Protein AF-A0A1G2ICZ3-F1 (afdb_monomer)

Solvent-accessible surface area (backbone atoms only — not comparable to full-atom values): 12295 Å² total; per-residue (Å²): 132,80,51,72,53,35,55,44,35,46,49,28,32,49,49,22,44,51,46,10,50,51,28,39,53,48,18,56,75,50,76,56,72,51,58,42,32,44,23,40,11,50,12,33,48,20,60,33,49,67,36,52,64,32,39,41,50,55,66,72,48,87,76,54,72,68,60,48,34,53,51,48,48,51,22,53,53,32,35,55,53,8,53,49,24,38,44,60,23,54,34,76,50,30,85,63,74,80,54,71,64,56,57,50,54,48,52,51,52,52,51,49,50,53,52,51,47,44,46,66,57,70,44,87,88,58,63,52,88,82,56,40,78,54,51,51,42,65,73,51,51,45,57,51,51,50,48,42,49,50,50,49,52,44,34,72,74,48,50,40,92,54,58,84,65,94,68,51,68,65,29,48,47,26,29,44,51,11,50,50,30,48,48,51,33,52,50,47,41,29,66,70,30,35,70,79,41,62,88,84,52,29,62,62,40,60,55,66,41,48,65,49,31,49,37,47,32,55,15,40,52,25,32,45,54,12,49,49,52,50,51,52,50,49,56,53,31,74,74,109

Organism: NCBI:txid1802214

pLDDT: mean 81.47, std 10.06, range [49.78, 97.5]

Mean predicted aligned error: 6.45 Å

Structure (mmCIF, N/CA/C/O backbone):
data_AF-A0A1G2ICZ3-F1
#
_entry.id   AF-A0A1G2ICZ3-F1
#
loop_
_atom_site.group_PDB
_atom_site.id
_atom_site.type_symbol
_atom_site.label_atom_id
_atom_site.label_alt_id
_atom_site.label_comp_id
_atom_site.label_asym_id
_atom_site.label_entity_id
_atom_site.label_seq_id
_atom_site.pdbx_PDB_ins_code
_atom_site.Cartn_x
_atom_site.Cartn_y
_atom_site.Cartn_z
_atom_site.occupancy
_atom_site.B_iso_or_equiv
_atom_site.auth_seq_id
_atom_site.auth_comp_id
_atom_site.auth_asym_id
_atom_site.auth_atom_id
_atom_site.pdbx_PDB_model_num
ATOM 1 N N . MET A 1 1 ? 28.568 -8.904 -4.133 1.00 65.88 1 MET A N 1
ATOM 2 C CA . MET A 1 1 ? 28.386 -8.174 -2.856 1.00 65.88 1 MET A CA 1
ATOM 3 C C . MET A 1 1 ? 27.137 -7.325 -3.009 1.00 65.88 1 MET A C 1
ATOM 5 O O . MET A 1 1 ? 27.038 -6.646 -4.021 1.00 65.88 1 MET A O 1
ATOM 9 N N . PHE A 1 2 ? 26.168 -7.418 -2.095 1.00 80.38 2 PHE A N 1
ATOM 10 C CA . PHE A 1 2 ? 24.916 -6.662 -2.223 1.00 80.38 2 PHE A CA 1
ATOM 11 C C . PHE A 1 2 ? 25.149 -5.164 -1.988 1.00 80.38 2 PHE A C 1
ATOM 13 O O . PHE A 1 2 ? 25.941 -4.782 -1.126 1.00 80.38 2 PHE A O 1
ATOM 20 N N . ASN A 1 3 ? 24.475 -4.322 -2.772 1.00 81.38 3 ASN A N 1
ATOM 21 C CA . ASN A 1 3 ? 24.583 -2.866 -2.684 1.00 81.38 3 ASN A CA 1
ATOM 22 C C . ASN A 1 3 ? 23.618 -2.288 -1.626 1.00 81.38 3 ASN A C 1
ATOM 24 O O . ASN A 1 3 ? 22.737 -2.972 -1.108 1.00 81.38 3 ASN A O 1
ATOM 28 N N . PHE A 1 4 ? 23.761 -1.003 -1.295 1.00 84.12 4 PHE A N 1
ATOM 29 C CA . PHE A 1 4 ? 22.882 -0.327 -0.329 1.00 84.12 4 PHE A CA 1
ATOM 30 C C . PHE A 1 4 ? 21.392 -0.390 -0.726 1.00 84.12 4 PHE A C 1
ATOM 32 O O . PHE A 1 4 ? 20.525 -0.605 0.122 1.00 84.12 4 PHE A O 1
ATOM 39 N N . THR A 1 5 ? 21.089 -0.274 -2.021 1.00 80.50 5 THR A N 1
ATOM 40 C CA . THR A 1 5 ? 19.726 -0.330 -2.574 1.00 80.50 5 THR A CA 1
ATOM 41 C C . THR A 1 5 ? 19.044 -1.678 -2.326 1.00 80.50 5 THR A C 1
ATOM 43 O O . THR A 1 5 ? 17.849 -1.705 -2.016 1.00 80.50 5 THR A O 1
ATOM 46 N N . PHE A 1 6 ? 19.798 -2.781 -2.376 1.00 84.88 6 PHE A N 1
ATOM 47 C CA . PHE A 1 6 ? 19.328 -4.115 -2.010 1.00 84.88 6 PHE A CA 1
ATOM 48 C C . PHE A 1 6 ? 18.836 -4.140 -0.562 1.00 84.88 6 PHE A C 1
ATOM 50 O O . PHE A 1 6 ? 17.702 -4.539 -0.309 1.00 84.88 6 PHE A O 1
ATOM 57 N N . TYR A 1 7 ? 19.649 -3.663 0.385 1.00 87.69 7 TYR A N 1
ATOM 58 C CA . TYR A 1 7 ? 19.307 -3.701 1.809 1.00 87.69 7 TYR A CA 1
ATOM 59 C C . TYR A 1 7 ? 18.104 -2.822 2.153 1.00 87.69 7 TYR A C 1
ATOM 61 O O . TYR A 1 7 ? 17.260 -3.231 2.946 1.00 87.69 7 TYR A O 1
ATOM 69 N N . ILE A 1 8 ? 17.975 -1.647 1.532 1.00 86.06 8 ILE A N 1
ATOM 70 C CA . ILE A 1 8 ? 16.803 -0.779 1.722 1.00 86.06 8 ILE A CA 1
ATOM 71 C C . ILE A 1 8 ? 15.546 -1.427 1.117 1.00 86.06 8 ILE A C 1
ATOM 73 O O . ILE A 1 8 ? 14.493 -1.466 1.755 1.00 86.06 8 ILE A O 1
ATOM 77 N N . SER A 1 9 ? 15.639 -2.005 -0.082 1.00 83.50 9 SER A N 1
ATOM 78 C CA . SER A 1 9 ? 14.507 -2.710 -0.700 1.00 83.50 9 SER A CA 1
ATOM 79 C C . SER A 1 9 ? 14.080 -3.926 0.125 1.00 83.50 9 SER A C 1
ATOM 81 O O . SER A 1 9 ? 12.893 -4.089 0.412 1.00 83.50 9 SER A O 1
ATOM 83 N N . LEU A 1 10 ? 15.039 -4.722 0.600 1.00 88.19 10 LEU A N 1
ATOM 84 C CA . LEU A 1 10 ? 14.795 -5.845 1.500 1.00 88.19 10 LEU A CA 1
ATOM 85 C C . LEU A 1 10 ? 14.199 -5.386 2.837 1.00 88.19 10 LEU A C 1
ATOM 87 O O . LEU A 1 10 ? 13.247 -5.990 3.323 1.00 88.19 10 LEU A O 1
ATOM 91 N N . GLY A 1 11 ? 14.697 -4.290 3.408 1.00 87.31 11 GLY A N 1
ATOM 92 C CA . GLY A 1 11 ? 14.161 -3.706 4.637 1.00 87.31 11 GLY A CA 1
ATOM 93 C C . GLY A 1 11 ? 12.687 -3.332 4.499 1.00 87.31 11 GLY A C 1
ATOM 94 O O . GLY A 1 11 ? 11.877 -3.691 5.350 1.00 87.31 11 GLY A O 1
ATOM 95 N N . SER A 1 12 ? 12.307 -2.693 3.390 1.00 85.12 12 SER A N 1
ATOM 96 C CA . SER A 1 12 ? 10.896 -2.379 3.125 1.00 85.12 12 SER A CA 1
ATOM 97 C C . SER A 1 12 ? 10.033 -3.635 2.995 1.00 85.12 12 SER A C 1
ATOM 99 O O . SER A 1 12 ? 8.947 -3.689 3.569 1.00 85.12 12 SER A O 1
ATOM 101 N N . PHE A 1 13 ? 10.541 -4.672 2.321 1.00 88.75 13 PHE A N 1
ATOM 102 C CA . PHE A 1 13 ? 9.860 -5.955 2.205 1.00 88.75 13 PHE A CA 1
ATOM 103 C C . PHE A 1 13 ? 9.626 -6.571 3.588 1.00 88.75 13 PHE A C 1
ATOM 105 O O . PHE A 1 13 ? 8.501 -6.948 3.905 1.00 88.75 13 PHE A O 1
ATOM 112 N N . ILE A 1 14 ? 10.656 -6.601 4.439 1.00 90.88 14 ILE A N 1
ATOM 113 C CA . ILE A 1 14 ? 10.573 -7.130 5.806 1.00 90.88 14 ILE A CA 1
ATOM 114 C C . ILE A 1 14 ? 9.557 -6.347 6.643 1.00 90.88 14 ILE A C 1
ATOM 116 O O . ILE A 1 14 ? 8.782 -6.965 7.369 1.00 90.88 14 ILE A O 1
ATOM 120 N N . VAL A 1 15 ? 9.518 -5.016 6.534 1.00 90.62 15 VAL A N 1
ATOM 121 C CA . VAL A 1 15 ? 8.552 -4.183 7.269 1.00 90.62 15 VAL A CA 1
ATOM 122 C C . VAL A 1 15 ? 7.117 -4.537 6.883 1.00 90.62 15 VAL A C 1
ATOM 124 O O . VAL A 1 15 ? 6.322 -4.862 7.762 1.00 90.62 15 VAL A O 1
ATOM 127 N N . PHE A 1 16 ? 6.778 -4.526 5.591 1.00 90.25 16 PHE A N 1
ATOM 128 C CA . PHE A 1 16 ? 5.413 -4.829 5.141 1.00 90.25 16 PHE A CA 1
ATOM 129 C C . PHE A 1 16 ? 5.020 -6.285 5.407 1.00 90.25 16 PHE A C 1
ATOM 131 O O . PHE A 1 16 ? 3.921 -6.549 5.898 1.00 90.25 16 PHE A O 1
ATOM 138 N N . PHE A 1 17 ? 5.929 -7.226 5.150 1.00 92.69 17 PHE A N 1
ATOM 139 C CA . PHE A 1 17 ? 5.695 -8.648 5.388 1.00 92.69 17 PHE A CA 1
ATOM 140 C C . PHE A 1 17 ? 5.526 -8.956 6.879 1.00 92.69 17 PHE A C 1
ATOM 142 O O . PHE A 1 17 ? 4.552 -9.595 7.278 1.00 92.69 17 PHE A O 1
ATOM 149 N N . GLY A 1 18 ? 6.428 -8.448 7.722 1.00 93.88 18 GLY A N 1
ATOM 150 C CA . GLY A 1 18 ? 6.365 -8.609 9.173 1.00 93.88 18 GLY A CA 1
ATOM 151 C C . GLY A 1 18 ? 5.111 -7.974 9.770 1.00 93.88 18 GLY A C 1
ATOM 152 O O . GLY A 1 18 ? 4.444 -8.593 10.599 1.00 93.88 18 GLY A O 1
ATOM 153 N N . ALA A 1 19 ? 4.733 -6.786 9.295 1.00 92.69 19 ALA A N 1
ATOM 154 C CA . ALA A 1 19 ? 3.493 -6.124 9.682 1.00 92.69 19 ALA A CA 1
ATOM 155 C C . ALA A 1 19 ? 2.255 -6.950 9.277 1.00 92.69 19 ALA A C 1
ATOM 157 O O . ALA A 1 19 ? 1.351 -7.146 10.090 1.00 92.69 19 ALA A O 1
ATOM 158 N N . GLY A 1 20 ? 2.237 -7.503 8.059 1.00 94.75 20 GLY A N 1
ATOM 159 C CA . GLY A 1 20 ? 1.183 -8.406 7.591 1.00 94.75 20 GLY A CA 1
ATOM 160 C C . GLY A 1 20 ? 1.043 -9.658 8.465 1.00 94.75 20 GLY A C 1
ATOM 161 O O . GLY A 1 20 ? -0.053 -9.962 8.943 1.00 94.75 20 GLY A O 1
ATOM 162 N N . ILE A 1 21 ? 2.157 -10.342 8.756 1.00 96.38 21 ILE A N 1
ATOM 163 C CA . ILE A 1 21 ? 2.188 -11.505 9.661 1.00 96.38 21 ILE A CA 1
ATOM 164 C C . ILE A 1 21 ? 1.696 -11.127 11.059 1.00 96.38 21 ILE A C 1
ATOM 166 O O . ILE A 1 21 ? 0.916 -11.868 11.661 1.00 96.38 21 ILE A O 1
ATOM 170 N N . TYR A 1 22 ? 2.120 -9.981 11.589 1.00 96.44 22 TYR A N 1
ATOM 171 C CA . TYR A 1 22 ? 1.693 -9.517 12.906 1.00 96.44 22 TYR A CA 1
ATOM 172 C C . TYR A 1 22 ? 0.166 -9.396 12.991 1.00 96.44 22 TYR A C 1
ATOM 174 O O . TYR A 1 22 ? -0.455 -9.990 13.874 1.00 96.44 22 TYR A O 1
ATOM 182 N N . PHE A 1 23 ? -0.466 -8.703 12.041 1.00 96.12 23 PHE A N 1
ATOM 183 C CA . PHE A 1 23 ? -1.923 -8.560 12.027 1.00 96.12 23 PHE A CA 1
ATOM 184 C C . PHE A 1 23 ? -2.646 -9.890 11.791 1.00 96.12 23 PHE A C 1
ATOM 186 O O . PHE A 1 23 ? -3.657 -10.160 12.442 1.00 96.12 23 PHE A O 1
ATOM 193 N N . PHE A 1 24 ? -2.111 -10.760 10.930 1.00 97.50 24 PHE A N 1
ATOM 194 C CA . PHE A 1 24 ? -2.691 -12.080 10.677 1.00 97.50 24 PHE A CA 1
ATOM 195 C C . PHE A 1 24 ? -2.648 -12.976 11.921 1.00 97.50 24 PHE A C 1
ATOM 197 O O . PHE A 1 24 ? -3.645 -13.591 12.300 1.00 97.50 24 PHE A O 1
ATOM 204 N N . THR A 1 25 ? -1.506 -13.020 12.607 1.00 97.50 25 THR A N 1
ATOM 205 C CA . THR A 1 25 ? -1.358 -13.793 13.848 1.00 97.50 25 THR A CA 1
ATOM 206 C C . THR A 1 25 ? -2.223 -13.227 14.969 1.00 97.50 25 THR A C 1
ATOM 208 O O . THR A 1 25 ? -2.803 -13.995 15.737 1.00 97.50 25 THR A O 1
ATOM 211 N N . TRP A 1 26 ? -2.382 -11.904 15.048 1.00 96.19 26 TRP A N 1
ATOM 212 C CA . TRP A 1 26 ? -3.303 -11.284 15.997 1.00 96.19 26 TRP A CA 1
ATOM 213 C C . TRP A 1 26 ? -4.765 -11.6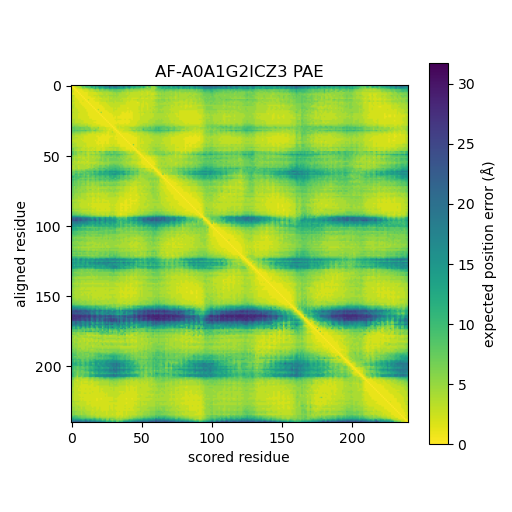30 15.685 1.00 96.19 26 TRP A C 1
ATOM 215 O O . TRP A 1 26 ? -5.517 -11.988 16.593 1.00 96.19 26 TRP A O 1
ATOM 225 N N . TRP A 1 27 ? -5.158 -11.634 14.410 1.00 97.31 27 TRP A N 1
ATOM 226 C CA . TRP A 1 27 ? -6.480 -12.094 13.986 1.00 97.31 27 TRP A CA 1
ATOM 227 C C . TRP A 1 27 ? -6.745 -13.542 14.421 1.00 97.31 27 TRP A C 1
ATOM 229 O O . TRP A 1 27 ? -7.781 -13.813 15.036 1.00 97.31 27 TRP A O 1
ATOM 239 N N . LEU A 1 28 ? -5.787 -14.450 14.209 1.00 96.38 28 LEU A N 1
ATOM 240 C CA . LEU A 1 28 ? -5.886 -15.837 14.674 1.00 96.38 28 LEU A CA 1
ATOM 241 C C . LEU A 1 28 ? -6.017 -15.928 16.201 1.00 96.38 28 LEU A C 1
ATOM 243 O O . LEU A 1 28 ? -6.918 -16.606 16.688 1.00 96.38 28 LEU A O 1
ATOM 247 N N . LYS A 1 29 ? -5.183 -15.200 16.957 1.00 95.69 29 LYS A N 1
ATOM 248 C CA . LYS A 1 29 ? -5.238 -15.156 18.433 1.00 95.69 29 LYS A CA 1
ATOM 249 C C . LYS A 1 29 ? -6.541 -14.567 18.974 1.00 95.69 29 LYS A C 1
ATOM 251 O O . LYS A 1 29 ? -6.945 -14.899 20.081 1.00 95.69 29 LYS A O 1
ATOM 256 N N . SER A 1 30 ? -7.208 -13.710 18.204 1.00 91.25 30 SER A N 1
ATOM 257 C CA . SER A 1 30 ? -8.530 -13.172 18.542 1.00 91.25 30 SER A CA 1
ATOM 258 C C . SER A 1 30 ? -9.687 -14.127 18.223 1.00 91.25 30 SER A C 1
ATOM 260 O O . SER A 1 30 ? -10.832 -13.687 18.143 1.00 91.25 30 SER A O 1
ATOM 262 N N . ASN A 1 31 ? -9.404 -15.412 17.965 1.00 91.69 31 ASN A N 1
ATOM 263 C CA . ASN A 1 31 ? -10.371 -16.397 17.471 1.00 91.69 31 ASN A CA 1
ATOM 264 C C . ASN A 1 31 ? -11.145 -15.900 16.241 1.00 91.69 31 ASN A C 1
ATOM 266 O O . ASN A 1 31 ? -12.311 -16.230 16.043 1.00 91.69 31 ASN A O 1
ATOM 270 N N . ARG A 1 32 ? -10.489 -15.088 15.401 1.00 90.94 32 ARG A N 1
ATOM 271 C CA . ARG A 1 32 ? -11.045 -14.508 14.171 1.00 90.94 32 ARG A CA 1
ATOM 272 C C . ARG A 1 32 ? -12.222 -13.540 14.374 1.00 90.94 32 ARG A C 1
ATOM 274 O O . ARG A 1 32 ? -12.865 -13.168 13.391 1.00 90.94 32 ARG A O 1
ATOM 281 N N . HIS A 1 33 ? -12.490 -13.078 15.598 1.00 87.94 33 HIS A N 1
ATOM 282 C CA . HIS A 1 33 ? -13.581 -12.130 15.865 1.00 87.94 33 HIS A CA 1
ATOM 283 C C . HIS A 1 33 ? -13.339 -10.749 15.240 1.00 87.94 33 HIS A C 1
ATOM 285 O O . HIS A 1 33 ? -14.273 -10.088 14.790 1.00 87.94 33 HIS A O 1
ATOM 291 N N . HIS A 1 34 ? -12.084 -10.309 15.168 1.00 90.19 34 HIS A N 1
ATOM 292 C CA . HIS A 1 34 ? -11.725 -8.965 14.714 1.00 90.19 34 HIS A CA 1
ATOM 293 C C . HIS A 1 34 ? -11.315 -8.953 13.234 1.00 90.19 34 HIS A C 1
ATOM 295 O O . HIS A 1 34 ? -10.134 -8.886 12.903 1.00 90.19 34 HIS A O 1
ATOM 301 N N . GLN A 1 35 ? -12.296 -9.025 12.329 1.00 92.44 35 GLN A N 1
ATOM 302 C CA . GLN A 1 35 ? -12.075 -9.149 10.875 1.00 92.44 35 GLN A CA 1
ATOM 303 C C . GLN A 1 35 ? -11.238 -8.015 10.255 1.00 92.44 35 GLN A C 1
ATOM 305 O O . GLN A 1 35 ? -10.512 -8.250 9.293 1.00 92.44 35 GLN A O 1
ATOM 310 N N . PHE A 1 36 ? -11.267 -6.802 10.817 1.00 90.94 36 PHE A N 1
ATOM 311 C CA . PHE A 1 36 ? -10.418 -5.693 10.359 1.00 90.94 36 PHE A CA 1
ATOM 312 C C . PHE A 1 36 ? -8.913 -6.018 10.426 1.00 90.94 36 PHE A C 1
ATOM 314 O O . PHE A 1 36 ? -8.161 -5.554 9.574 1.00 90.94 36 PHE A O 1
ATOM 321 N N . LEU A 1 37 ? -8.474 -6.870 11.365 1.00 94.56 37 LEU A N 1
ATOM 322 C CA . LEU A 1 37 ? -7.079 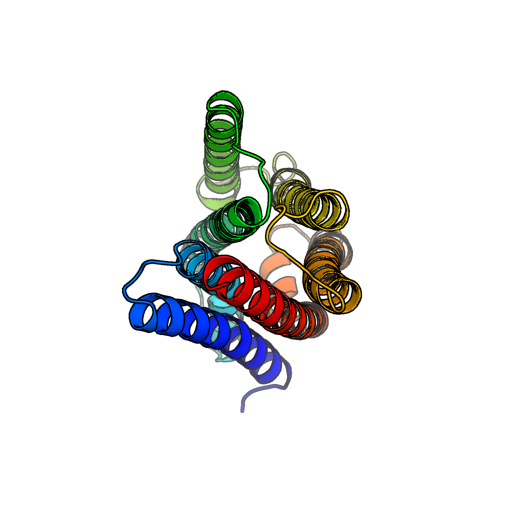-7.318 11.456 1.00 94.56 37 LEU A CA 1
ATOM 323 C C . LEU A 1 37 ? -6.676 -8.142 10.226 1.00 94.56 37 LEU A C 1
ATOM 325 O O . LEU A 1 37 ? -5.576 -7.971 9.709 1.00 94.56 37 LEU A O 1
ATOM 329 N N . LEU A 1 38 ? -7.572 -8.997 9.718 1.00 96.44 38 LEU A N 1
ATOM 330 C CA . LEU A 1 38 ? -7.325 -9.756 8.490 1.00 96.44 38 LEU A CA 1
ATOM 331 C C . LEU A 1 38 ? -7.193 -8.814 7.289 1.00 96.44 38 LEU A C 1
ATOM 333 O O . LEU A 1 38 ? -6.274 -8.963 6.491 1.00 96.44 38 LEU A O 1
ATOM 337 N N . TYR A 1 39 ? -8.070 -7.816 7.186 1.00 95.06 39 TYR A N 1
ATOM 338 C CA . TYR A 1 39 ? -8.003 -6.823 6.116 1.00 95.06 39 TYR A CA 1
ATOM 339 C C . TYR A 1 39 ? -6.707 -5.999 6.159 1.00 95.06 39 TYR A C 1
ATOM 341 O O . TYR A 1 39 ? -6.089 -5.778 5.119 1.00 95.06 39 TYR A O 1
ATOM 349 N N . PHE A 1 40 ? -6.233 -5.609 7.345 1.00 94.69 40 PHE A N 1
ATOM 350 C CA . PHE A 1 40 ? -4.928 -4.956 7.483 1.00 94.69 40 PHE A CA 1
ATOM 351 C C . PHE A 1 40 ? -3.768 -5.884 7.126 1.00 94.69 40 PHE A C 1
ATOM 353 O O . PHE A 1 40 ? -2.841 -5.451 6.443 1.00 94.69 40 PHE A O 1
ATOM 360 N N . ALA A 1 41 ? -3.840 -7.162 7.509 1.00 95.44 41 ALA A N 1
ATOM 361 C CA . ALA A 1 41 ? -2.841 -8.156 7.134 1.00 95.44 41 ALA A CA 1
ATOM 362 C C . ALA A 1 41 ? -2.750 -8.343 5.613 1.00 95.44 41 ALA A C 1
ATOM 364 O O . ALA A 1 41 ? -1.654 -8.317 5.060 1.00 95.44 41 ALA A O 1
ATOM 365 N N . LEU A 1 42 ? -3.895 -8.480 4.936 1.00 94.69 42 LEU A N 1
ATOM 366 C CA . LEU A 1 42 ? -3.971 -8.594 3.477 1.00 94.69 42 LEU A CA 1
ATOM 367 C C . LEU A 1 42 ? -3.510 -7.310 2.782 1.00 94.69 42 LEU A C 1
ATOM 369 O O . LEU A 1 42 ? -2.807 -7.380 1.780 1.00 94.69 42 LEU A O 1
ATOM 373 N N . GLY A 1 43 ? -3.852 -6.144 3.335 1.00 92.94 43 GLY A N 1
ATOM 374 C CA . GLY A 1 43 ? -3.402 -4.847 2.835 1.00 92.94 43 GLY A CA 1
ATOM 375 C C . GLY A 1 43 ? -1.884 -4.706 2.869 1.00 92.94 43 GLY A C 1
ATOM 376 O O . GLY A 1 43 ? -1.233 -4.553 1.841 1.00 92.94 43 GLY A O 1
ATOM 377 N N . LEU A 1 44 ? -1.291 -4.836 4.054 1.00 91.69 44 LEU A N 1
ATOM 378 C CA . LEU A 1 44 ? 0.161 -4.746 4.230 1.00 91.69 44 LEU A CA 1
ATOM 379 C C . LEU A 1 44 ? 0.893 -5.865 3.472 1.00 91.69 44 LEU A C 1
ATOM 381 O O . LEU A 1 44 ? 1.932 -5.624 2.862 1.00 91.69 44 LEU A O 1
ATOM 385 N N . GLY A 1 45 ? 0.292 -7.056 3.435 1.00 90.00 45 GLY A N 1
ATOM 386 C CA . GLY A 1 45 ? 0.733 -8.208 2.657 1.00 90.00 45 GLY A CA 1
ATOM 387 C C . GLY A 1 45 ? 0.658 -8.023 1.137 1.00 90.00 45 GLY A C 1
ATOM 388 O O . GLY A 1 45 ? 1.389 -8.673 0.403 1.00 90.00 45 GLY A O 1
ATOM 389 N N . GLY A 1 46 ? -0.213 -7.156 0.625 1.00 88.44 46 GLY A N 1
ATOM 390 C CA . GLY A 1 46 ? -0.317 -6.889 -0.810 1.00 88.44 46 GLY A CA 1
ATOM 391 C C . GLY A 1 46 ? 0.672 -5.819 -1.290 1.00 88.44 46 GLY A C 1
ATOM 392 O O . GLY A 1 46 ? 1.139 -5.883 -2.427 1.00 88.44 46 GLY A O 1
ATOM 393 N N . PHE A 1 47 ? 1.086 -4.893 -0.415 1.00 87.56 47 PHE A N 1
ATOM 394 C CA . PHE A 1 47 ? 2.079 -3.859 -0.746 1.00 87.56 47 PHE A CA 1
ATOM 395 C C . PHE A 1 47 ? 3.509 -4.381 -0.925 1.00 87.56 47 PHE A C 1
ATOM 397 O O . PHE A 1 47 ? 4.347 -3.672 -1.461 1.00 87.56 47 PHE A O 1
ATOM 404 N N . LEU A 1 48 ? 3.835 -5.607 -0.514 1.00 82.25 48 LEU A N 1
ATOM 405 C CA . LEU A 1 48 ? 5.198 -6.154 -0.650 1.00 82.25 48 LEU A CA 1
ATOM 406 C C . LEU A 1 48 ? 5.552 -6.645 -2.060 1.00 82.25 48 LEU A C 1
ATOM 408 O O . LEU A 1 48 ? 6.735 -6.762 -2.381 1.00 82.25 48 LEU A O 1
ATOM 412 N N . TRP A 1 49 ? 4.562 -6.907 -2.918 1.00 76.75 49 TRP A N 1
ATOM 413 C CA . TRP A 1 49 ? 4.795 -7.580 -4.202 1.00 76.75 49 TRP A CA 1
ATOM 414 C C . TRP A 1 49 ? 5.708 -6.799 -5.156 1.00 76.75 49 TRP A C 1
ATOM 416 O O . TRP A 1 49 ? 6.542 -7.401 -5.825 1.00 76.75 49 TRP A O 1
ATOM 426 N N . PHE A 1 50 ? 5.674 -5.462 -5.129 1.00 72.56 50 PHE A N 1
ATOM 427 C CA . PHE A 1 50 ? 6.526 -4.644 -6.006 1.00 72.56 50 PHE A CA 1
ATOM 428 C C . PHE A 1 50 ? 8.007 -4.654 -5.609 1.00 72.56 50 PHE A C 1
ATOM 430 O O . PHE A 1 50 ? 8.856 -4.215 -6.386 1.00 72.56 50 PHE A O 1
ATOM 437 N N . LYS A 1 51 ? 8.343 -5.136 -4.404 1.00 76.50 51 LYS A N 1
ATOM 438 C CA . LYS A 1 51 ? 9.737 -5.245 -3.961 1.00 76.50 51 LYS A CA 1
ATOM 439 C C . LYS A 1 51 ? 10.420 -6.504 -4.445 1.00 76.50 51 LYS A C 1
ATOM 441 O O . LYS A 1 51 ? 11.642 -6.491 -4.546 1.00 76.50 51 LYS A O 1
ATOM 446 N N . ILE A 1 52 ? 9.666 -7.544 -4.792 1.00 78.62 52 ILE A N 1
ATOM 447 C CA . ILE A 1 52 ? 10.236 -8.813 -5.247 1.00 78.62 52 ILE A CA 1
ATOM 448 C C . ILE A 1 52 ? 11.098 -8.599 -6.505 1.00 78.62 52 ILE A C 1
ATOM 450 O O . ILE A 1 52 ? 12.282 -8.930 -6.439 1.00 78.62 52 ILE A O 1
ATOM 454 N N . PRO A 1 53 ? 10.621 -7.944 -7.586 1.00 73.00 53 PRO A N 1
ATOM 455 C CA . PRO A 1 53 ? 11.461 -7.693 -8.761 1.00 73.00 53 PRO A CA 1
ATOM 456 C C . PRO A 1 53 ? 12.705 -6.855 -8.445 1.00 73.00 53 PRO A C 1
ATOM 458 O O . PRO A 1 53 ? 13.776 -7.101 -8.985 1.00 73.00 53 PRO A O 1
ATOM 461 N N . ASN A 1 54 ? 12.586 -5.889 -7.531 1.00 75.12 54 ASN A N 1
ATOM 462 C CA . ASN A 1 54 ? 13.688 -5.011 -7.141 1.00 75.12 54 ASN A CA 1
ATOM 463 C C . ASN A 1 54 ? 14.787 -5.769 -6.368 1.00 75.12 54 ASN A C 1
ATOM 465 O O . ASN A 1 54 ? 15.976 -5.603 -6.640 1.00 75.12 54 ASN A O 1
ATOM 469 N N . ILE A 1 55 ? 14.392 -6.651 -5.447 1.00 79.25 55 ILE A N 1
ATOM 470 C CA . ILE A 1 55 ? 15.311 -7.511 -4.691 1.00 79.25 55 ILE A CA 1
ATOM 471 C C . ILE A 1 55 ? 15.993 -8.516 -5.626 1.00 79.25 55 ILE A C 1
ATOM 473 O O . ILE A 1 55 ? 17.210 -8.665 -5.551 1.00 79.25 55 ILE A O 1
ATOM 477 N N . LEU A 1 56 ? 15.235 -9.165 -6.519 1.00 80.69 56 LEU A N 1
ATOM 478 C CA . LEU A 1 56 ? 15.771 -10.135 -7.481 1.00 80.69 56 LEU A CA 1
ATOM 479 C C . LEU A 1 56 ? 16.762 -9.475 -8.454 1.00 80.69 56 LEU A C 1
ATOM 481 O O . LEU A 1 56 ? 17.870 -9.978 -8.630 1.00 80.69 56 LEU A O 1
ATOM 485 N N . ALA A 1 57 ? 16.420 -8.305 -9.004 1.00 76.69 57 ALA A N 1
ATOM 486 C CA . ALA A 1 57 ? 17.303 -7.556 -9.899 1.00 76.69 57 ALA A CA 1
ATOM 487 C C . ALA A 1 57 ? 18.608 -7.126 -9.204 1.00 76.69 57 ALA A C 1
ATOM 489 O O . ALA A 1 57 ? 19.697 -7.302 -9.750 1.00 76.69 57 ALA A O 1
ATOM 490 N N . ASN A 1 58 ? 18.531 -6.625 -7.965 1.00 77.25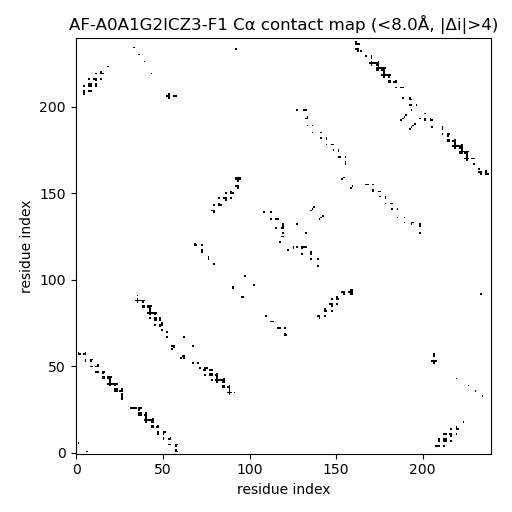 58 ASN A N 1
ATOM 491 C CA . ASN A 1 58 ? 19.721 -6.274 -7.178 1.00 77.25 58 ASN A CA 1
ATOM 492 C C . ASN A 1 58 ? 20.500 -7.499 -6.658 1.00 77.25 58 ASN A C 1
ATOM 494 O O . ASN A 1 58 ? 21.623 -7.348 -6.177 1.00 77.25 58 ASN A O 1
ATOM 498 N N . ALA A 1 59 ? 19.931 -8.703 -6.759 1.00 81.88 59 ALA A N 1
ATOM 499 C CA . ALA A 1 59 ? 20.619 -9.965 -6.506 1.00 81.88 59 ALA A CA 1
ATOM 500 C C . ALA A 1 59 ? 21.297 -10.548 -7.759 1.00 81.88 59 ALA A C 1
ATOM 502 O O . ALA A 1 59 ? 21.800 -11.668 -7.700 1.00 81.88 59 ALA A O 1
ATOM 503 N N . HIS A 1 60 ? 21.338 -9.796 -8.866 1.00 79.62 60 HIS A N 1
ATOM 504 C CA . HIS A 1 60 ? 21.879 -10.227 -10.159 1.00 79.62 60 HIS A CA 1
ATOM 505 C C . HIS A 1 60 ? 21.161 -11.446 -10.755 1.00 79.62 60 HIS A C 1
ATOM 507 O O . HIS A 1 60 ? 21.750 -12.195 -11.531 1.00 79.62 60 HIS A O 1
ATOM 513 N N . ILE A 1 61 ? 19.888 -11.642 -10.401 1.00 80.19 61 ILE A N 1
ATOM 514 C CA . ILE A 1 61 ? 19.035 -12.624 -11.066 1.00 80.19 61 ILE A CA 1
ATOM 515 C C . ILE A 1 61 ? 18.541 -11.985 -12.359 1.00 80.19 61 ILE A C 1
ATOM 517 O O . ILE A 1 61 ? 17.956 -10.900 -12.340 1.00 80.19 61 ILE A O 1
ATOM 521 N N . GLU A 1 62 ? 18.810 -12.647 -13.478 1.00 75.50 62 GLU A N 1
ATOM 522 C CA . GLU A 1 62 ? 18.361 -12.197 -14.789 1.00 75.50 62 GLU A CA 1
ATOM 523 C C . GLU A 1 62 ? 16.834 -12.311 -14.870 1.00 75.50 62 GLU A C 1
ATOM 525 O O . GLU A 1 62 ? 16.265 -13.379 -14.651 1.00 75.50 62 GLU A O 1
ATOM 530 N N . ILE A 1 63 ? 16.167 -11.186 -15.133 1.00 69.94 63 ILE A N 1
ATOM 531 C CA . ILE A 1 63 ? 14.716 -11.120 -15.315 1.00 69.94 63 ILE A CA 1
ATOM 532 C C . ILE A 1 63 ? 14.476 -10.832 -16.791 1.00 69.94 63 ILE A C 1
ATOM 534 O O . ILE A 1 63 ? 14.771 -9.733 -17.266 1.00 69.94 63 ILE A O 1
ATOM 538 N N . VAL A 1 64 ? 13.941 -11.812 -17.518 1.00 72.81 64 VAL A N 1
ATOM 539 C CA . VAL A 1 64 ? 13.539 -11.611 -18.912 1.00 72.81 64 VAL A CA 1
ATOM 540 C C . VAL A 1 64 ? 12.256 -10.779 -18.984 1.00 72.81 64 VAL A C 1
ATOM 542 O O . VAL A 1 64 ? 11.438 -10.759 -18.063 1.00 72.81 64 VAL A O 1
ATOM 545 N N . GLN A 1 65 ? 12.062 -10.081 -20.101 1.00 71.06 65 GLN A N 1
ATOM 546 C CA . GLN A 1 65 ? 10.975 -9.113 -20.295 1.00 71.06 65 GLN A CA 1
ATOM 547 C C . GLN A 1 65 ? 9.571 -9.689 -20.027 1.00 71.06 65 GLN A C 1
ATOM 549 O O . GLN A 1 65 ? 8.708 -8.999 -19.487 1.00 71.06 65 GLN A O 1
ATOM 554 N N . GLN A 1 66 ? 9.338 -10.960 -20.362 1.00 72.69 66 GLN A N 1
ATOM 555 C CA . GLN A 1 66 ? 8.041 -11.604 -20.151 1.00 72.69 66 GLN A CA 1
ATOM 556 C C . GLN A 1 66 ? 7.737 -1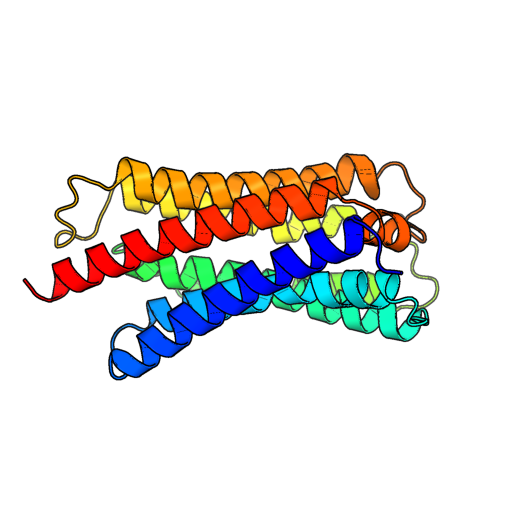1.848 -18.665 1.00 72.69 66 GLN A C 1
ATOM 558 O O . GLN A 1 66 ? 6.625 -11.566 -18.212 1.00 72.69 66 GLN A O 1
ATOM 563 N N . ASP A 1 67 ? 8.728 -12.303 -17.896 1.00 71.50 67 ASP A N 1
ATOM 564 C CA . ASP A 1 67 ? 8.598 -12.468 -16.446 1.00 71.50 67 ASP A CA 1
ATOM 565 C C . ASP A 1 67 ? 8.341 -11.114 -15.791 1.00 71.50 67 ASP A C 1
ATOM 567 O O . ASP A 1 67 ? 7.464 -10.975 -14.940 1.00 71.50 67 ASP A O 1
ATOM 571 N N . PHE A 1 68 ? 9.053 -10.087 -16.252 1.00 72.50 68 PHE A N 1
ATOM 572 C CA . PHE A 1 68 ? 8.882 -8.719 -15.793 1.00 72.50 68 PHE A CA 1
ATOM 573 C C . PHE A 1 68 ? 7.433 -8.224 -15.957 1.00 72.50 68 PHE A C 1
ATOM 575 O O . PHE A 1 68 ? 6.838 -7.734 -14.994 1.00 72.50 68 PHE A O 1
ATOM 582 N N . TYR A 1 69 ? 6.832 -8.398 -17.135 1.00 76.81 69 TYR A N 1
ATOM 583 C CA . TYR A 1 69 ? 5.445 -7.997 -17.399 1.00 76.81 69 TYR A CA 1
ATOM 584 C C . TYR A 1 69 ? 4.436 -8.728 -16.521 1.00 76.81 69 TYR A C 1
ATOM 586 O O . TYR A 1 69 ? 3.553 -8.093 -15.938 1.00 76.81 69 TYR A O 1
ATOM 594 N N . LEU A 1 70 ? 4.602 -10.039 -16.352 1.00 77.81 70 LEU A N 1
ATOM 595 C CA . LEU A 1 70 ? 3.743 -10.824 -15.473 1.00 77.81 70 LEU A CA 1
ATOM 596 C C . LEU A 1 70 ? 3.870 -10.373 -14.012 1.00 77.81 70 LEU A C 1
ATOM 598 O O . LEU A 1 70 ? 2.860 -10.142 -13.344 1.00 77.81 70 LEU A O 1
ATOM 602 N N . PHE A 1 71 ? 5.098 -10.197 -13.519 1.00 75.75 71 PHE A N 1
ATOM 603 C CA . PHE A 1 71 ? 5.347 -9.753 -12.149 1.00 75.75 71 PHE A CA 1
ATOM 604 C C . PHE A 1 71 ? 4.756 -8.376 -11.874 1.00 75.75 71 PHE A C 1
ATOM 606 O O . PHE A 1 71 ? 4.159 -8.173 -10.813 1.00 75.75 71 PHE A O 1
ATOM 613 N N . PHE A 1 72 ? 4.893 -7.432 -12.804 1.00 75.12 72 PHE A N 1
ATOM 614 C CA . PHE A 1 72 ? 4.342 -6.093 -12.630 1.00 75.12 72 PHE A CA 1
ATOM 615 C C . PHE A 1 72 ? 2.825 -6.071 -12.715 1.00 75.12 72 PHE A C 1
ATOM 617 O O . PHE A 1 72 ? 2.195 -5.449 -11.863 1.00 75.12 72 PHE A O 1
ATOM 624 N N . PHE A 1 73 ? 2.228 -6.812 -13.646 1.00 80.94 73 PHE A N 1
ATOM 625 C CA . PHE A 1 73 ? 0.781 -6.989 -13.691 1.00 80.94 73 PHE A CA 1
ATOM 626 C C . PHE A 1 73 ? 0.237 -7.504 -12.349 1.00 80.94 73 PHE A C 1
ATOM 628 O O . PHE A 1 73 ? -0.624 -6.869 -11.736 1.00 80.94 73 PHE A O 1
ATOM 635 N N . VAL A 1 74 ? 0.803 -8.601 -11.831 1.00 82.75 74 VAL A N 1
ATOM 636 C CA . VAL A 1 74 ? 0.399 -9.183 -10.539 1.00 82.75 74 VAL A CA 1
ATOM 637 C C . VAL A 1 74 ? 0.626 -8.199 -9.396 1.00 82.75 74 VAL A C 1
ATOM 639 O O . VAL A 1 74 ? -0.247 -8.017 -8.550 1.00 82.75 74 VAL A O 1
ATOM 642 N N . THR A 1 75 ? 1.773 -7.525 -9.384 1.00 80.75 75 THR A N 1
ATOM 643 C CA . THR A 1 75 ? 2.128 -6.527 -8.372 1.00 80.75 75 THR A CA 1
ATOM 644 C C . THR A 1 75 ? 1.117 -5.393 -8.303 1.00 80.75 75 THR A C 1
ATOM 646 O O . THR A 1 75 ? 0.701 -5.005 -7.211 1.00 80.75 75 THR A O 1
ATOM 649 N N . LEU A 1 76 ? 0.738 -4.844 -9.454 1.00 79.38 76 LEU A N 1
ATOM 650 C CA . LEU A 1 76 ? -0.138 -3.682 -9.555 1.00 79.38 76 LEU A CA 1
ATOM 651 C C . LEU A 1 76 ? -1.559 -4.047 -9.119 1.00 79.38 76 LEU A C 1
ATOM 653 O O . LEU A 1 76 ? -2.178 -3.308 -8.351 1.00 79.38 76 LEU A O 1
ATOM 657 N N . LEU A 1 77 ? -2.034 -5.236 -9.493 1.00 83.75 77 LEU A N 1
ATOM 658 C CA . LEU A 1 77 ? -3.296 -5.769 -8.980 1.00 83.75 77 LEU A CA 1
ATOM 659 C C . LEU A 1 77 ? -3.239 -6.036 -7.474 1.00 83.75 77 LEU A C 1
ATOM 661 O O . LEU A 1 77 ? -4.163 -5.657 -6.754 1.00 83.75 77 LEU A O 1
ATOM 665 N N . ALA A 1 78 ? -2.146 -6.617 -6.975 1.00 88.00 78 ALA A N 1
ATOM 666 C CA . ALA A 1 78 ? -1.948 -6.845 -5.547 1.00 88.00 78 ALA A CA 1
ATOM 667 C C . ALA A 1 78 ? -1.931 -5.528 -4.755 1.00 88.00 78 ALA A C 1
ATOM 669 O O . ALA A 1 78 ? -2.543 -5.459 -3.694 1.00 88.00 78 ALA A O 1
ATOM 670 N N . HIS A 1 79 ? -1.317 -4.464 -5.285 1.00 86.06 79 HIS A N 1
ATOM 671 C CA . HIS A 1 79 ? -1.341 -3.126 -4.679 1.00 86.06 79 HIS A CA 1
ATOM 672 C C . HIS A 1 79 ? -2.745 -2.536 -4.654 1.00 86.06 79 HIS A C 1
ATOM 674 O O . HIS A 1 79 ? -3.160 -1.951 -3.656 1.00 86.06 79 HIS A O 1
ATOM 680 N N . PHE A 1 80 ? -3.501 -2.697 -5.736 1.00 84.69 80 PHE A N 1
ATOM 681 C CA . PHE A 1 80 ? -4.864 -2.189 -5.792 1.00 84.69 80 PHE A CA 1
ATOM 682 C C . PHE A 1 80 ? -5.764 -2.895 -4.766 1.00 84.69 80 PHE A C 1
ATOM 684 O O . PHE A 1 80 ? -6.468 -2.246 -3.987 1.00 84.69 80 PHE A O 1
ATOM 691 N N . LEU A 1 81 ? -5.669 -4.226 -4.687 1.00 89.12 81 LEU A N 1
ATOM 692 C CA . LEU A 1 81 ? -6.352 -5.032 -3.672 1.00 89.12 81 LEU A CA 1
ATOM 693 C C . LEU A 1 81 ? -5.859 -4.722 -2.253 1.00 89.12 81 LEU A C 1
ATOM 695 O O . LEU A 1 81 ? -6.651 -4.755 -1.307 1.00 89.12 81 LEU A O 1
ATOM 699 N N . ALA A 1 82 ? -4.579 -4.383 -2.095 1.00 91.38 82 ALA A N 1
ATOM 700 C CA . ALA A 1 82 ? -4.002 -3.984 -0.822 1.00 91.38 82 ALA A CA 1
ATOM 701 C C . ALA A 1 82 ? -4.661 -2.714 -0.287 1.00 91.38 82 ALA A C 1
ATOM 703 O O . ALA A 1 82 ? -5.162 -2.701 0.840 1.00 91.38 82 ALA A O 1
ATOM 704 N N . TYR A 1 83 ? -4.724 -1.663 -1.111 1.00 89.25 83 TYR A N 1
ATOM 705 C CA . TYR A 1 83 ? -5.377 -0.414 -0.731 1.00 89.25 83 TYR A CA 1
ATOM 706 C C . TYR A 1 83 ? -6.849 -0.631 -0.379 1.00 89.25 83 TYR A C 1
ATOM 708 O O . TYR A 1 83 ? -7.313 -0.132 0.646 1.00 89.25 83 TYR A O 1
ATOM 716 N N . PHE A 1 84 ? -7.569 -1.433 -1.166 1.00 88.06 84 PHE A N 1
ATOM 717 C CA . PHE A 1 84 ? -8.959 -1.769 -0.861 1.00 88.06 84 PHE A CA 1
ATOM 718 C C . PHE A 1 84 ? -9.108 -2.517 0.464 1.00 88.06 84 PHE A C 1
ATOM 720 O O . PHE A 1 84 ? -10.013 -2.221 1.243 1.00 88.06 84 PHE A O 1
ATOM 727 N N . SER A 1 85 ? -8.205 -3.453 0.752 1.00 92.56 85 SER A N 1
ATOM 728 C CA . SER A 1 85 ? -8.199 -4.173 2.024 1.00 92.56 85 SER A CA 1
ATOM 729 C C . SER A 1 85 ? -7.994 -3.204 3.190 1.00 92.56 85 SER A C 1
ATOM 731 O O . SER A 1 85 ? -8.746 -3.257 4.159 1.00 92.56 85 SER A O 1
ATOM 733 N N . ILE A 1 86 ? -7.072 -2.240 3.077 1.00 91.31 86 ILE A N 1
ATOM 734 C CA . ILE A 1 86 ? -6.902 -1.193 4.098 1.00 91.31 86 ILE A CA 1
ATOM 735 C C . ILE A 1 86 ? -8.185 -0.377 4.281 1.00 91.31 86 ILE A C 1
ATOM 737 O O . ILE A 1 86 ? -8.653 -0.256 5.412 1.00 91.31 86 ILE A O 1
ATOM 741 N N . ILE A 1 87 ? -8.795 0.121 3.199 1.00 88.62 87 ILE A N 1
ATOM 742 C CA . ILE A 1 87 ? -10.073 0.856 3.259 1.00 88.62 87 ILE A CA 1
ATOM 743 C C . ILE A 1 87 ? -11.134 0.021 3.975 1.00 88.62 87 ILE A C 1
ATOM 745 O O . ILE A 1 87 ? -11.779 0.483 4.917 1.00 88.62 87 ILE A O 1
ATOM 749 N N . LYS A 1 88 ? -11.293 -1.242 3.570 1.00 88.06 88 LYS A N 1
ATOM 750 C CA . LYS A 1 88 ? -12.298 -2.129 4.149 1.00 88.06 88 LYS A CA 1
ATOM 751 C C . LYS A 1 88 ? -12.055 -2.362 5.638 1.00 88.06 88 LYS A C 1
ATOM 753 O O . LYS A 1 88 ? -13.016 -2.345 6.403 1.00 88.06 88 LYS A O 1
ATOM 758 N N . GLY A 1 89 ? -10.802 -2.523 6.058 1.00 89.50 89 GLY A N 1
ATOM 759 C CA . GLY A 1 89 ? -10.432 -2.601 7.471 1.00 89.50 89 GLY A CA 1
ATOM 760 C C . GLY A 1 89 ? -10.777 -1.322 8.240 1.00 89.50 89 GLY A C 1
ATOM 761 O O . GLY A 1 89 ? -11.352 -1.408 9.322 1.00 89.50 89 GLY A O 1
ATOM 762 N N . LEU A 1 90 ? -10.514 -0.145 7.662 1.00 87.62 90 LEU A N 1
ATOM 763 C CA . LEU A 1 90 ? -10.813 1.153 8.278 1.00 87.62 90 LEU A CA 1
ATOM 764 C C . LEU A 1 90 ? -12.314 1.399 8.469 1.00 87.62 90 LEU A C 1
ATOM 766 O O . LEU A 1 90 ? -12.704 1.998 9.469 1.00 87.62 90 LEU A O 1
ATOM 770 N N . THR A 1 91 ? -13.173 0.875 7.591 1.00 86.38 91 THR A N 1
ATOM 771 C CA . THR A 1 91 ? -14.625 1.074 7.753 1.00 86.38 91 THR A CA 1
ATOM 772 C C . THR A 1 91 ? -15.205 0.499 9.039 1.00 86.38 91 THR A C 1
ATOM 774 O O . THR A 1 91 ? -16.203 1.021 9.517 1.00 86.38 91 THR A O 1
ATOM 777 N N . PHE A 1 92 ? -14.564 -0.497 9.663 1.00 83.69 92 PHE A N 1
ATOM 778 C CA . PHE A 1 92 ? -15.000 -1.031 10.964 1.00 83.69 92 PHE A CA 1
ATOM 779 C C . PHE A 1 92 ? -14.919 -0.006 12.106 1.00 83.69 92 PHE A C 1
ATOM 781 O O . PHE A 1 92 ? -15.566 -0.181 13.137 1.00 83.69 92 PHE A O 1
ATOM 788 N N . PHE A 1 93 ? -14.134 1.056 11.924 1.00 80.88 93 PHE A N 1
ATOM 789 C CA . PHE A 1 93 ? -13.935 2.133 12.895 1.00 80.88 93 PHE A CA 1
ATOM 790 C C . PHE A 1 93 ? -14.880 3.318 12.657 1.00 80.88 93 PHE A C 1
ATOM 792 O O . PHE A 1 93 ? -14.804 4.324 13.361 1.00 80.88 93 PHE A O 1
ATOM 799 N N . THR A 1 94 ? -15.782 3.192 11.684 1.00 75.56 94 THR A N 1
ATOM 800 C CA . THR A 1 94 ? -16.835 4.158 11.369 1.00 75.56 94 THR A CA 1
ATOM 801 C C . THR A 1 94 ? -18.185 3.451 11.351 1.00 75.56 94 THR A C 1
ATOM 803 O O . THR A 1 94 ? -18.264 2.252 11.105 1.00 75.56 94 THR A O 1
ATOM 806 N N . GLU A 1 95 ? -19.277 4.192 11.514 1.00 65.75 95 GLU A N 1
ATOM 807 C CA . GLU A 1 95 ? -20.624 3.664 11.235 1.00 65.75 95 GLU A CA 1
ATOM 808 C C . GLU A 1 95 ? -20.916 3.578 9.719 1.00 65.75 95 GLU A C 1
ATOM 810 O O . GLU A 1 95 ? -22.035 3.284 9.295 1.00 65.75 95 GLU A O 1
ATOM 815 N N . PHE A 1 96 ? -19.913 3.847 8.874 1.00 65.62 96 PHE A N 1
ATOM 816 C CA . PHE A 1 96 ? -20.077 3.932 7.435 1.00 65.62 96 PHE A CA 1
ATOM 817 C C . PHE A 1 96 ? -20.148 2.536 6.808 1.00 65.62 96 PHE A C 1
ATOM 819 O O . PHE A 1 96 ? -19.151 1.848 6.595 1.00 65.62 96 PHE A O 1
ATOM 826 N N . SER A 1 97 ? -21.366 2.118 6.472 1.00 63.03 97 SER A N 1
ATOM 827 C CA . SER A 1 97 ? -21.591 0.959 5.615 1.00 63.03 97 SER A CA 1
ATOM 828 C C . SER A 1 97 ? -21.634 1.412 4.158 1.00 63.03 97 SER A C 1
ATOM 830 O O . SER A 1 97 ? -22.533 2.155 3.753 1.00 63.03 97 SER A O 1
ATOM 832 N N . TYR A 1 98 ? -20.670 0.963 3.348 1.00 67.81 98 TYR A N 1
ATOM 833 C CA . TYR A 1 98 ? -20.708 1.212 1.909 1.00 67.81 98 TYR A CA 1
ATOM 834 C C . TYR A 1 98 ? -22.013 0.680 1.318 1.00 67.81 98 TYR A C 1
ATOM 836 O O . TYR A 1 98 ? -22.340 -0.504 1.435 1.00 67.81 98 TYR A O 1
ATOM 844 N N . LYS A 1 99 ? -22.742 1.551 0.612 1.00 74.06 99 LYS A N 1
ATOM 845 C CA . LYS A 1 99 ? -23.874 1.120 -0.211 1.00 74.06 99 LYS A CA 1
ATOM 846 C C . LYS A 1 99 ? -23.381 0.087 -1.226 1.00 74.06 99 LYS A C 1
ATOM 848 O O . LYS A 1 99 ? -22.288 0.226 -1.774 1.00 74.06 99 LYS A O 1
ATOM 853 N N . LYS A 1 100 ? -24.216 -0.908 -1.549 1.00 73.62 100 LYS A N 1
ATOM 854 C CA . LYS A 1 100 ? -23.904 -1.915 -2.584 1.00 73.62 100 LYS A CA 1
ATOM 855 C C . LYS A 1 100 ? -23.477 -1.281 -3.919 1.00 73.62 100 LYS A C 1
ATOM 857 O O . LYS A 1 100 ? -22.634 -1.839 -4.609 1.00 73.62 100 LYS A O 1
ATOM 862 N N . SER A 1 101 ? -24.002 -0.098 -4.247 1.00 73.19 101 SER A N 1
ATOM 863 C CA . SER A 1 101 ? -23.606 0.671 -5.432 1.00 73.19 101 SER A CA 1
ATOM 864 C C . SER A 1 101 ? -22.126 1.069 -5.435 1.00 73.19 101 SER A C 1
ATOM 866 O O . SER A 1 101 ? -21.490 1.007 -6.478 1.00 73.19 101 SER A O 1
ATOM 868 N N . VAL A 1 102 ? -21.547 1.416 -4.282 1.00 78.25 102 VAL A N 1
ATOM 869 C CA . VAL A 1 102 ? -20.122 1.773 -4.166 1.00 78.25 102 VAL A CA 1
ATOM 870 C C . VAL A 1 102 ? -19.236 0.559 -4.442 1.00 78.25 102 VAL A C 1
ATOM 872 O O . VAL A 1 102 ? -18.246 0.674 -5.158 1.00 78.25 102 VAL A O 1
ATOM 875 N N . LEU A 1 103 ? -19.629 -0.623 -3.953 1.00 78.00 103 LEU A N 1
ATOM 876 C CA . LEU A 1 103 ? -18.931 -1.877 -4.257 1.00 78.00 103 LEU A CA 1
ATOM 877 C C . LEU A 1 103 ? -18.987 -2.214 -5.754 1.00 78.00 103 LEU A C 1
ATOM 879 O O . LEU A 1 103 ? -18.009 -2.710 -6.303 1.00 78.00 103 LEU A O 1
ATOM 883 N N . TYR A 1 104 ? -20.104 -1.910 -6.420 1.00 82.38 104 TYR A N 1
ATOM 884 C CA . TYR A 1 104 ? -20.244 -2.096 -7.864 1.00 82.38 104 TYR A CA 1
ATOM 885 C C . TYR A 1 104 ? -19.330 -1.153 -8.661 1.00 82.38 104 TYR A C 1
ATOM 887 O O . TYR A 1 104 ? -18.594 -1.613 -9.532 1.00 82.38 104 TYR A O 1
ATOM 895 N N . TYR A 1 105 ? -19.302 0.142 -8.325 1.00 85.69 105 TYR A N 1
ATOM 896 C CA . TYR A 1 105 ? -18.371 1.091 -8.950 1.00 85.69 105 TYR A CA 1
ATOM 897 C C . TYR A 1 105 ? -16.912 0.694 -8.723 1.00 85.69 105 TYR A C 1
ATOM 899 O O . TYR A 1 105 ? -16.102 0.789 -9.641 1.00 85.69 105 TYR A O 1
ATOM 907 N N . PHE A 1 106 ? -16.588 0.184 -7.534 1.00 81.88 106 PHE A N 1
ATOM 908 C CA . PHE A 1 106 ? -15.262 -0.346 -7.244 1.00 81.88 106 PHE A CA 1
ATOM 909 C C . PHE A 1 106 ? -14.922 -1.562 -8.115 1.00 81.88 106 PHE A C 1
ATOM 911 O O . PHE A 1 106 ? -13.839 -1.610 -8.689 1.00 81.88 106 PHE A O 1
ATOM 918 N N . ALA A 1 107 ? -15.838 -2.523 -8.257 1.00 85.50 107 ALA A N 1
ATOM 919 C CA . ALA A 1 107 ? -15.622 -3.697 -9.101 1.00 85.50 107 ALA A CA 1
ATOM 920 C C . ALA A 1 107 ? -15.405 -3.312 -10.573 1.00 85.50 107 ALA A C 1
ATOM 922 O O . ALA A 1 107 ? -14.501 -3.846 -11.215 1.00 85.50 107 ALA A O 1
ATOM 923 N N . ILE A 1 108 ? -16.175 -2.345 -11.086 1.00 89.56 108 ILE A N 1
ATOM 924 C CA . ILE A 1 108 ? -15.958 -1.784 -12.427 1.00 89.56 108 ILE A CA 1
ATOM 925 C C . ILE A 1 108 ? -14.572 -1.156 -12.521 1.00 89.56 108 ILE A C 1
ATOM 927 O O . ILE A 1 108 ? -13.832 -1.441 -13.456 1.00 89.56 108 ILE A O 1
ATOM 931 N N . TRP A 1 109 ? -14.202 -0.318 -11.556 1.00 89.06 109 TRP A N 1
ATOM 932 C CA . TRP A 1 109 ? -12.925 0.386 -11.579 1.00 89.06 109 TRP A CA 1
ATOM 933 C C . TRP A 1 109 ? -11.727 -0.566 -11.466 1.00 89.06 109 TRP A C 1
ATOM 935 O O . TRP A 1 109 ? -10.732 -0.381 -12.163 1.00 89.06 109 TRP A O 1
ATOM 945 N N . PHE A 1 110 ? -11.852 -1.646 -10.690 1.00 88.00 110 PHE A N 1
ATOM 946 C CA . PHE A 1 110 ? -10.880 -2.739 -10.660 1.00 88.00 110 PHE A CA 1
ATOM 947 C C . PHE A 1 110 ? -10.807 -3.488 -11.997 1.00 88.00 110 PHE A C 1
ATOM 949 O O . PHE A 1 110 ? -9.715 -3.765 -12.486 1.00 88.00 110 PHE A O 1
ATOM 956 N N . GLY A 1 111 ? -11.951 -3.768 -12.629 1.00 90.25 111 GLY A N 1
ATOM 957 C CA . GLY A 1 111 ? -12.002 -4.351 -13.971 1.00 90.25 111 GLY A CA 1
ATOM 958 C C . GLY A 1 111 ? -11.325 -3.465 -15.021 1.00 90.25 111 GLY A C 1
ATOM 959 O O . GLY A 1 111 ? -10.565 -3.965 -15.847 1.00 90.25 111 GLY A O 1
ATOM 960 N N . LEU A 1 112 ? -11.523 -2.145 -14.942 1.00 91.38 112 LEU A N 1
ATOM 961 C CA . LEU A 1 112 ? -10.828 -1.168 -15.783 1.00 91.38 112 LEU A CA 1
ATOM 962 C C . LEU A 1 112 ? -9.320 -1.162 -15.524 1.00 91.38 112 LEU A C 1
ATOM 964 O O . LEU A 1 112 ? -8.557 -1.077 -16.481 1.00 91.38 112 LEU A O 1
ATOM 968 N N . ALA A 1 113 ? -8.882 -1.300 -14.269 1.00 88.62 113 ALA A N 1
ATOM 969 C CA . ALA A 1 113 ? -7.465 -1.425 -13.938 1.00 88.62 113 ALA A CA 1
ATOM 970 C C . ALA A 1 113 ? -6.859 -2.699 -14.548 1.00 88.62 113 ALA A C 1
ATOM 972 O O . ALA A 1 113 ? -5.822 -2.628 -15.202 1.00 88.62 113 ALA A O 1
ATOM 973 N N . ILE A 1 114 ? -7.525 -3.854 -14.406 1.00 90.19 114 ILE A N 1
ATOM 974 C CA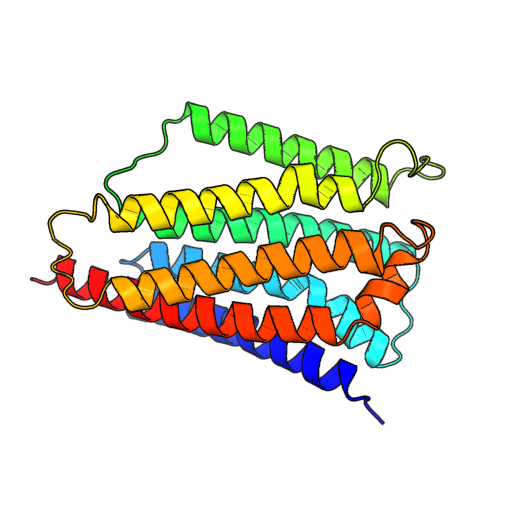 . ILE A 1 114 ? -7.096 -5.116 -15.033 1.00 90.19 114 ILE A CA 1
ATOM 975 C C . ILE A 1 114 ? -6.989 -4.952 -16.546 1.00 90.19 114 ILE A C 1
ATOM 977 O O . ILE A 1 114 ? -5.972 -5.329 -17.126 1.00 90.19 114 ILE A O 1
ATOM 981 N N . TYR A 1 115 ? -8.019 -4.392 -17.180 1.00 90.12 115 TYR A N 1
ATOM 982 C CA . TYR A 1 115 ? -8.038 -4.170 -18.622 1.00 90.12 115 TYR A CA 1
ATOM 983 C C . TYR A 1 115 ? -6.886 -3.262 -19.059 1.00 90.12 115 TYR A C 1
ATOM 985 O O . TYR A 1 115 ? -6.122 -3.627 -19.949 1.00 90.12 115 TYR A O 1
ATOM 993 N N . TYR A 1 116 ? -6.705 -2.133 -18.370 1.00 88.44 116 TYR A N 1
ATOM 994 C CA . TYR A 1 116 ? -5.617 -1.193 -18.614 1.00 88.44 116 TYR A CA 1
ATOM 995 C C . TYR A 1 116 ? -4.249 -1.874 -18.524 1.00 88.44 116 TYR A C 1
ATOM 997 O O . TYR A 1 116 ? -3.482 -1.842 -19.480 1.00 88.44 116 TYR A O 1
ATOM 1005 N N . PHE A 1 117 ? -3.959 -2.555 -17.412 1.00 84.69 117 PHE A N 1
ATOM 1006 C CA . PHE A 1 117 ? -2.677 -3.235 -17.230 1.00 84.69 117 PHE A CA 1
ATOM 1007 C C . PHE A 1 117 ? -2.479 -4.380 -18.224 1.00 84.69 117 PHE A C 1
ATOM 1009 O O . PHE A 1 117 ? -1.356 -4.617 -18.658 1.00 84.69 117 PHE A O 1
ATOM 1016 N N . SER A 1 118 ? -3.551 -5.063 -18.625 1.00 86.81 118 SER A N 1
ATOM 1017 C CA . SER A 1 118 ? -3.462 -6.117 -19.636 1.00 86.81 118 SER A CA 1
ATOM 1018 C C . SER A 1 118 ? -3.065 -5.555 -21.000 1.00 86.81 118 SER A C 1
ATOM 1020 O O . SER A 1 118 ? -2.203 -6.129 -21.661 1.00 86.81 118 SER A O 1
ATOM 1022 N N . LEU A 1 119 ? -3.638 -4.411 -21.395 1.00 85.31 119 LEU A N 1
ATOM 1023 C CA . LEU A 1 119 ? -3.235 -3.705 -22.613 1.00 85.31 119 LEU A CA 1
ATOM 1024 C C . LEU A 1 119 ? -1.770 -3.264 -22.545 1.00 85.31 119 LEU A C 1
ATOM 1026 O O . LEU A 1 119 ? -1.018 -3.510 -23.481 1.00 85.31 119 LEU A O 1
ATOM 1030 N N . THR A 1 120 ? -1.355 -2.668 -21.425 1.00 80.19 120 THR A N 1
ATOM 1031 C CA . THR A 1 120 ? 0.008 -2.146 -21.243 1.00 80.19 120 THR A CA 1
ATOM 1032 C C . THR A 1 120 ? 1.082 -3.241 -21.248 1.00 80.19 120 THR A C 1
ATOM 1034 O O . THR A 1 120 ? 2.185 -2.990 -21.722 1.00 80.19 120 THR A O 1
ATOM 1037 N N . PHE A 1 121 ? 0.796 -4.436 -20.713 1.00 79.12 121 PHE A N 1
ATOM 1038 C CA . PHE A 1 121 ? 1.820 -5.468 -20.478 1.00 79.12 121 PHE A CA 1
ATOM 1039 C C . PHE A 1 121 ? 1.743 -6.698 -21.384 1.00 79.12 121 PHE A C 1
ATOM 1041 O O . PHE A 1 121 ? 2.748 -7.390 -21.528 1.00 79.12 121 PHE A O 1
ATOM 1048 N N . PHE A 1 122 ? 0.588 -7.001 -21.983 1.00 83.25 122 PHE A N 1
ATOM 1049 C CA . PHE A 1 122 ? 0.400 -8.250 -22.734 1.00 83.25 122 PHE A CA 1
ATOM 1050 C C . PHE A 1 122 ? 0.026 -8.064 -24.204 1.00 83.25 122 PHE A C 1
ATOM 1052 O O . PHE A 1 122 ? -0.028 -9.061 -24.921 1.00 83.25 122 PHE A O 1
ATOM 1059 N N . VAL A 1 123 ? -0.211 -6.837 -24.681 1.00 83.81 123 VAL A N 1
ATOM 1060 C CA . VAL A 1 123 ? -0.498 -6.577 -26.101 1.00 83.81 123 VAL A CA 1
ATOM 1061 C C . VAL A 1 123 ? 0.794 -6.165 -26.822 1.00 83.81 123 VAL A C 1
ATOM 1063 O O . VAL A 1 123 ? 1.303 -5.070 -26.581 1.00 83.81 123 VAL A O 1
ATOM 1066 N N . PRO A 1 124 ? 1.349 -7.011 -27.713 1.00 72.56 124 PRO A N 1
ATOM 1067 C CA . PRO A 1 124 ? 2.581 -6.693 -28.430 1.00 72.56 124 PRO A CA 1
ATOM 1068 C C . PRO A 1 124 ? 2.403 -5.471 -29.336 1.00 72.56 124 PRO A C 1
ATOM 1070 O O . PRO A 1 124 ? 1.410 -5.372 -30.055 1.00 72.56 124 PRO A O 1
ATOM 1073 N N . GLY A 1 125 ? 3.372 -4.554 -29.322 1.00 69.56 125 GLY A N 1
ATOM 1074 C CA . GLY A 1 125 ? 3.328 -3.337 -30.142 1.00 69.56 125 GLY A CA 1
ATOM 1075 C C . GLY A 1 125 ? 2.291 -2.304 -29.691 1.00 69.56 125 GLY A C 1
ATOM 1076 O O . GLY A 1 125 ? 2.021 -1.362 -30.434 1.00 69.56 125 GLY A O 1
ATOM 1077 N N . PHE A 1 126 ? 1.702 -2.464 -28.499 1.00 74.88 126 PHE A N 1
ATOM 1078 C CA . PHE A 1 126 ? 0.821 -1.452 -27.932 1.00 74.88 126 PHE A CA 1
ATOM 1079 C C . PHE A 1 126 ? 1.615 -0.179 -27.628 1.00 74.88 126 PHE A C 1
ATOM 1081 O O . PHE A 1 126 ? 2.575 -0.190 -26.858 1.00 74.88 126 PHE A O 1
ATOM 1088 N N . ASP A 1 127 ? 1.201 0.926 -28.240 1.00 72.75 127 ASP A N 1
ATOM 1089 C CA . ASP A 1 127 ? 1.872 2.207 -28.081 1.00 72.75 127 ASP A CA 1
ATOM 1090 C C . ASP A 1 127 ? 1.577 2.797 -26.691 1.00 72.75 127 ASP A C 1
ATOM 1092 O O . ASP A 1 127 ? 0.473 3.262 -26.381 1.00 72.75 127 ASP A O 1
ATOM 1096 N N . LEU A 1 128 ? 2.610 2.784 -25.845 1.00 71.50 128 LEU A N 1
ATOM 1097 C CA . LEU A 1 128 ? 2.591 3.306 -24.478 1.00 71.50 128 LEU A CA 1
ATOM 1098 C C . LEU A 1 128 ? 2.321 4.819 -24.415 1.00 71.50 128 LEU A C 1
ATOM 1100 O O . LEU A 1 128 ? 2.048 5.348 -23.336 1.00 71.50 128 LEU A O 1
ATOM 1104 N N . THR A 1 129 ? 2.332 5.526 -25.548 1.00 70.56 129 THR A N 1
ATOM 1105 C CA . THR A 1 129 ? 1.862 6.914 -25.652 1.00 70.56 129 THR A CA 1
ATOM 1106 C C . THR A 1 129 ? 0.377 7.036 -25.294 1.00 70.56 129 THR A C 1
ATOM 1108 O O . THR A 1 129 ? -0.016 8.022 -24.671 1.00 70.56 129 THR A O 1
ATOM 1111 N N . TYR A 1 130 ? -0.448 6.029 -25.612 1.00 69.12 130 TYR A N 1
ATOM 1112 C CA . TYR A 1 130 ? -1.897 6.063 -25.361 1.00 69.12 130 TYR A CA 1
ATOM 1113 C C . TYR A 1 130 ? -2.310 5.508 -23.992 1.00 69.12 130 TYR A C 1
ATOM 1115 O O . TYR A 1 130 ? -3.359 5.893 -23.476 1.00 69.12 130 TYR A O 1
ATOM 1123 N N . ALA A 1 131 ? -1.509 4.626 -23.385 1.00 73.19 131 ALA A N 1
ATOM 1124 C CA . ALA A 1 131 ? -1.763 4.102 -22.038 1.00 73.19 131 ALA A CA 1
ATOM 1125 C C . ALA A 1 131 ? -0.477 4.086 -21.199 1.00 73.19 131 ALA A C 1
ATOM 1127 O O . ALA A 1 131 ? 0.095 3.024 -20.931 1.00 73.19 131 ALA A O 1
ATOM 1128 N N . PRO A 1 132 ? -0.004 5.267 -20.770 1.00 78.31 132 PRO A N 1
ATOM 1129 C CA . PRO A 1 132 ? 1.292 5.365 -20.143 1.00 78.31 132 PRO A CA 1
ATOM 1130 C C . PRO A 1 132 ? 1.330 4.786 -18.723 1.00 78.31 132 PRO A C 1
ATOM 1132 O O . PRO A 1 132 ? 0.371 4.900 -17.956 1.00 78.31 132 PRO A O 1
ATOM 1135 N N . VAL A 1 133 ? 2.463 4.218 -18.300 1.00 75.94 133 VAL A N 1
ATOM 1136 C CA . VAL A 1 133 ? 2.573 3.565 -16.974 1.00 75.94 133 VAL A CA 1
ATOM 1137 C C . VAL A 1 133 ? 2.244 4.534 -15.828 1.00 75.94 133 VAL A C 1
ATOM 1139 O O . VAL A 1 133 ? 1.586 4.151 -14.858 1.00 75.94 133 VAL A O 1
ATOM 1142 N N . TRP A 1 134 ? 2.602 5.816 -15.953 1.00 81.81 134 TRP A N 1
ATOM 1143 C CA . TRP A 1 134 ? 2.278 6.835 -14.949 1.00 81.81 134 TRP A CA 1
ATOM 1144 C C . TRP A 1 134 ? 0.774 7.110 -14.825 1.00 81.81 134 TRP A C 1
ATOM 1146 O O . TRP A 1 134 ? 0.302 7.398 -13.722 1.00 81.81 134 TRP A O 1
ATOM 1156 N N . ALA A 1 135 ? -0.003 6.986 -15.910 1.00 84.75 135 ALA A N 1
ATOM 1157 C CA . ALA A 1 135 ? -1.444 7.241 -15.863 1.00 84.75 135 ALA A CA 1
ATOM 1158 C C . ALA A 1 135 ? -2.150 6.207 -14.990 1.00 84.75 135 ALA A C 1
ATOM 1160 O O . ALA A 1 135 ? -3.123 6.542 -14.320 1.00 84.75 135 ALA A O 1
ATOM 1161 N N . SER A 1 136 ? -1.603 4.995 -14.876 1.00 81.56 136 SER A N 1
ATOM 1162 C CA . SER A 1 136 ? -2.145 4.003 -13.949 1.00 81.56 136 SER A CA 1
ATOM 1163 C C . SER A 1 136 ? -2.066 4.451 -12.481 1.00 81.56 136 SER A C 1
ATOM 1165 O O . SER A 1 136 ? -2.980 4.201 -11.696 1.00 81.56 136 SER A O 1
ATOM 1167 N N . HIS A 1 137 ? -1.019 5.189 -12.103 1.00 85.25 137 HIS A N 1
ATOM 1168 C CA . HIS A 1 137 ? -0.881 5.728 -10.751 1.00 85.25 137 HIS A CA 1
ATOM 1169 C C . HIS A 1 137 ? -1.855 6.861 -10.475 1.00 85.25 137 HIS A C 1
ATOM 1171 O O . HIS A 1 137 ? -2.444 6.894 -9.395 1.00 85.25 137 HIS A O 1
ATOM 1177 N N . LEU A 1 138 ? -2.087 7.737 -11.450 1.00 88.00 138 LEU A N 1
ATOM 1178 C CA . LEU A 1 138 ? -3.057 8.822 -11.311 1.00 88.00 138 LEU A CA 1
ATOM 1179 C C . LEU A 1 138 ? -4.506 8.329 -11.337 1.00 88.00 138 LEU A C 1
ATOM 1181 O O . LEU A 1 138 ? -5.331 8.852 -10.596 1.00 88.00 138 LEU A O 1
ATOM 1185 N N . LEU A 1 139 ? -4.819 7.342 -12.179 1.00 88.62 139 LEU A N 1
ATOM 1186 C CA . LEU A 1 139 ? -6.190 6.881 -12.407 1.00 88.62 139 LEU A CA 1
ATOM 1187 C C . LEU A 1 139 ? -6.634 5.776 -11.456 1.00 88.62 139 LEU A C 1
ATOM 1189 O O . LEU A 1 139 ? -7.837 5.630 -11.260 1.00 88.62 139 LEU A O 1
ATOM 1193 N N . PHE A 1 140 ? -5.702 5.004 -10.888 1.00 87.94 140 PHE A N 1
ATOM 1194 C CA . PHE A 1 140 ? -6.025 3.857 -10.037 1.00 87.94 140 PHE A CA 1
ATOM 1195 C C . PHE A 1 140 ? -5.423 3.985 -8.636 1.00 87.94 140 PHE A C 1
ATOM 1197 O O . PHE A 1 140 ? -6.165 3.937 -7.665 1.00 87.94 140 PHE A O 1
ATOM 1204 N N . PHE A 1 141 ? -4.114 4.196 -8.475 1.00 86.69 141 PHE A N 1
ATOM 1205 C CA . PHE A 1 141 ? -3.500 4.132 -7.135 1.00 86.69 141 PHE A CA 1
ATOM 1206 C C . PHE A 1 141 ? -3.763 5.365 -6.262 1.00 86.69 141 PHE A C 1
ATOM 1208 O O . PHE A 1 141 ? -4.239 5.227 -5.134 1.00 86.69 141 PHE A O 1
ATOM 1215 N N . ILE A 1 142 ? -3.491 6.568 -6.771 1.00 90.12 142 ILE A N 1
ATOM 1216 C CA . ILE A 1 142 ? -3.658 7.820 -6.020 1.00 90.12 142 ILE A CA 1
ATOM 1217 C C . ILE A 1 142 ? -5.112 8.028 -5.578 1.00 90.12 142 ILE A C 1
ATOM 1219 O O . ILE A 1 142 ? -5.316 8.337 -4.404 1.00 90.12 142 ILE A O 1
ATOM 1223 N N . PRO A 1 143 ? -6.145 7.806 -6.414 1.00 89.88 143 PRO A N 1
ATOM 1224 C CA . PRO A 1 143 ? -7.514 8.004 -5.961 1.00 89.88 143 PRO A CA 1
ATOM 1225 C C . PRO A 1 143 ? -7.915 7.019 -4.849 1.00 89.88 143 PRO A C 1
ATOM 1227 O O . PRO A 1 143 ? -8.610 7.427 -3.919 1.00 89.88 143 PRO A O 1
ATOM 1230 N N . VAL A 1 144 ? -7.424 5.765 -4.849 1.00 87.75 144 VAL A N 1
ATOM 1231 C CA . VAL A 1 144 ? -7.670 4.843 -3.718 1.00 87.75 144 VAL A CA 1
ATOM 1232 C C . VAL A 1 144 ? -6.929 5.318 -2.461 1.00 87.75 144 VAL A C 1
ATOM 1234 O O . VAL A 1 144 ? -7.500 5.307 -1.371 1.00 87.75 144 VAL A O 1
ATOM 1237 N N . GLN A 1 145 ? -5.684 5.787 -2.585 1.00 89.94 145 GLN A N 1
ATOM 1238 C CA . GLN A 1 145 ? -4.929 6.359 -1.460 1.00 89.94 145 GLN A CA 1
ATOM 1239 C C . GLN A 1 145 ? -5.645 7.584 -0.858 1.00 89.94 145 GLN A C 1
ATOM 1241 O O . GLN A 1 145 ? -5.721 7.719 0.364 1.00 89.94 145 GLN A O 1
ATOM 1246 N N . LEU A 1 146 ? -6.235 8.444 -1.694 1.00 89.50 146 LEU A N 1
ATOM 1247 C CA . LEU A 1 146 ? -7.060 9.571 -1.249 1.00 89.50 146 LEU A CA 1
ATOM 1248 C C . LEU A 1 146 ? -8.340 9.107 -0.543 1.00 89.50 146 LEU A C 1
ATOM 1250 O O . LEU A 1 146 ? -8.729 9.714 0.452 1.00 89.50 146 LEU A O 1
ATOM 1254 N N . CYS A 1 147 ? -8.960 8.010 -0.991 1.00 88.12 147 CYS A N 1
ATOM 1255 C CA . CYS A 1 147 ? -10.091 7.409 -0.280 1.00 88.12 147 CYS A CA 1
ATOM 1256 C C . CYS A 1 147 ? -9.687 6.935 1.125 1.00 88.12 147 CYS A C 1
ATOM 1258 O O . CYS A 1 147 ? -10.434 7.155 2.072 1.00 88.12 147 CYS A O 1
ATOM 1260 N N . ILE A 1 148 ? -8.488 6.363 1.297 1.00 88.88 148 ILE A N 1
ATOM 1261 C CA . ILE A 1 148 ? -7.969 6.010 2.632 1.00 88.88 148 ILE A CA 1
ATOM 1262 C C . ILE A 1 148 ? -7.839 7.261 3.509 1.00 88.88 148 ILE A C 1
ATOM 1264 O O . ILE A 1 148 ? -8.278 7.245 4.657 1.00 88.88 148 ILE A O 1
ATOM 1268 N N . LEU A 1 149 ? -7.267 8.352 2.986 1.00 89.19 149 LEU A N 1
ATOM 1269 C CA . LEU A 1 149 ? -7.160 9.612 3.735 1.00 89.19 149 LEU A CA 1
ATOM 1270 C C . LEU A 1 149 ? -8.530 10.180 4.112 1.00 89.19 149 LEU A C 1
ATOM 1272 O O . LEU A 1 149 ? -8.703 10.663 5.231 1.00 89.19 149 LEU A O 1
ATOM 1276 N N . TYR A 1 150 ? -9.499 10.101 3.201 1.00 86.44 150 TYR A N 1
ATOM 1277 C CA . TYR A 1 150 ? -10.873 10.507 3.465 1.00 86.44 150 TYR A CA 1
ATOM 1278 C C . TYR A 1 150 ? -11.498 9.689 4.602 1.00 86.44 150 TYR A C 1
ATOM 1280 O O . TYR A 1 150 ? -12.065 10.273 5.523 1.00 86.44 150 TYR A O 1
ATOM 1288 N N . GLU A 1 151 ? -11.338 8.363 4.596 1.00 85.06 151 GLU A N 1
ATOM 1289 C CA . GLU A 1 151 ? -11.830 7.500 5.678 1.00 85.06 151 GLU A CA 1
ATOM 1290 C C . GLU A 1 151 ? -11.145 7.810 7.013 1.00 85.06 151 GLU A C 1
ATOM 1292 O O . GLU A 1 151 ? -11.812 7.919 8.037 1.00 85.06 151 GLU A O 1
ATOM 1297 N N . LEU A 1 152 ? -9.828 8.040 7.025 1.00 86.50 152 LEU A N 1
ATOM 1298 C CA . LEU A 1 152 ? -9.108 8.446 8.239 1.00 86.50 152 LEU A CA 1
ATOM 1299 C C . LEU A 1 152 ? -9.613 9.788 8.787 1.00 86.50 152 LEU A C 1
ATOM 1301 O O . LEU A 1 152 ? -9.793 9.936 9.996 1.00 86.50 152 LEU A O 1
ATOM 1305 N N . TRP A 1 153 ? -9.878 10.759 7.913 1.00 82.31 153 TRP A N 1
ATOM 1306 C CA . TRP A 1 153 ? -10.494 12.031 8.297 1.00 82.31 153 TRP A CA 1
ATOM 1307 C C . TRP A 1 153 ? -11.918 11.842 8.827 1.00 82.31 153 TRP A C 1
ATOM 1309 O O . TRP A 1 153 ? -12.313 12.493 9.795 1.00 82.31 153 TRP A O 1
ATOM 1319 N N . HIS A 1 154 ? -12.683 10.931 8.230 1.00 80.25 154 HIS A N 1
ATOM 1320 C CA . HIS A 1 154 ? -14.030 10.620 8.681 1.00 80.25 154 HIS A CA 1
ATOM 1321 C C . HIS A 1 154 ? -14.022 9.948 10.062 1.00 80.25 154 HIS A C 1
ATOM 1323 O O . HIS A 1 154 ? -14.773 10.371 10.937 1.00 80.25 154 HIS A O 1
ATOM 1329 N N . ILE A 1 155 ? -13.116 8.992 10.302 1.00 81.12 155 ILE A N 1
ATOM 1330 C CA . ILE A 1 155 ? -12.864 8.396 11.627 1.00 81.12 155 ILE A CA 1
ATOM 1331 C C . ILE A 1 155 ? -12.510 9.483 12.649 1.00 81.12 155 ILE A C 1
ATOM 1333 O O . ILE A 1 155 ? -13.000 9.443 13.775 1.00 81.12 155 ILE A O 1
ATOM 1337 N N . ALA A 1 156 ? -11.695 10.473 12.262 1.00 79.31 156 ALA A N 1
ATOM 1338 C CA . ALA A 1 156 ? -11.320 11.590 13.133 1.00 79.31 156 ALA A CA 1
ATOM 1339 C C . ALA A 1 156 ? -12.532 12.394 13.621 1.00 79.31 156 ALA A C 1
ATOM 1341 O O . ALA A 1 156 ? -12.561 12.840 14.766 1.00 79.31 156 ALA A O 1
ATOM 1342 N N . LYS A 1 157 ? -13.503 12.621 12.730 1.00 77.25 157 LYS A N 1
ATOM 1343 C CA . LYS A 1 157 ? -14.675 13.462 12.997 1.00 77.25 157 LYS A CA 1
ATOM 1344 C C . LYS A 1 157 ? -15.827 12.708 13.643 1.00 77.25 157 LYS A C 1
ATOM 1346 O O . LYS A 1 157 ? -16.503 13.267 14.499 1.00 77.25 157 LYS A O 1
ATOM 1351 N N . ASN A 1 158 ? -16.051 11.471 13.216 1.00 75.38 158 ASN A N 1
ATOM 1352 C CA . ASN A 1 158 ? -17.207 10.659 13.576 1.00 75.38 158 ASN A CA 1
ATOM 1353 C C . ASN A 1 158 ? -16.755 9.268 14.056 1.00 75.38 158 ASN A C 1
ATOM 1355 O O . ASN A 1 158 ? -17.050 8.266 13.393 1.00 75.38 158 ASN A O 1
ATOM 1359 N N . PRO A 1 159 ? -16.011 9.170 15.174 1.00 72.06 159 PRO A N 1
ATOM 1360 C CA . PRO A 1 159 ? -15.652 7.871 15.724 1.00 72.06 159 PRO A CA 1
ATOM 1361 C C . PRO A 1 159 ? -16.916 7.127 16.176 1.00 72.06 159 PRO A C 1
ATOM 1363 O O . PRO A 1 159 ? -17.869 7.741 16.662 1.00 72.06 159 PRO A O 1
ATOM 1366 N N . VAL A 1 160 ? -16.927 5.796 16.049 1.00 70.38 160 VAL A N 1
ATOM 1367 C CA . VAL A 1 160 ? -17.993 4.958 16.631 1.00 70.38 160 VAL A CA 1
ATOM 1368 C C . VAL A 1 160 ? -18.131 5.299 18.118 1.00 70.38 160 VAL A C 1
ATOM 1370 O O . VAL A 1 160 ? -17.122 5.406 18.809 1.00 70.38 160 VAL A O 1
ATOM 1373 N N . LYS A 1 161 ? -19.362 5.453 18.629 1.00 57.91 161 LYS A N 1
ATOM 1374 C CA . LYS A 1 161 ? -19.647 5.965 19.990 1.00 57.91 161 LYS A CA 1
ATOM 1375 C C . LYS A 1 161 ? -18.914 5.252 21.142 1.00 57.91 161 LYS A C 1
ATOM 1377 O O . LYS A 1 161 ? -18.787 5.834 22.213 1.00 57.91 161 LYS A O 1
ATOM 1382 N N . SER A 1 162 ? -18.429 4.024 20.940 1.00 57.53 162 SER A N 1
ATOM 1383 C CA . SER A 1 162 ? -17.636 3.267 21.920 1.00 57.53 162 SER A CA 1
ATOM 1384 C C . SER A 1 162 ? -16.139 3.618 21.936 1.00 57.53 162 SER A C 1
ATOM 1386 O O . SER A 1 162 ? -15.454 3.338 22.920 1.00 57.53 162 SER A O 1
ATOM 1388 N N . LEU A 1 163 ? -15.604 4.260 20.891 1.00 64.75 163 LEU A N 1
ATOM 1389 C CA . LEU A 1 163 ? -14.226 4.757 20.837 1.00 64.75 163 LEU A CA 1
ATOM 1390 C C . LEU A 1 163 ? -14.088 5.995 21.744 1.00 64.75 163 LEU A C 1
ATOM 1392 O O . LEU A 1 163 ? -14.119 7.140 21.301 1.00 64.75 163 LEU A O 1
ATOM 1396 N N . THR A 1 164 ? -13.899 5.767 23.044 1.00 55.38 164 THR A N 1
ATOM 1397 C CA . THR A 1 164 ? -13.395 6.782 23.980 1.00 55.38 164 THR A CA 1
ATOM 1398 C C . THR A 1 164 ? -11.901 6.964 23.720 1.00 55.38 164 THR A C 1
ATOM 1400 O O . THR A 1 164 ? -11.072 6.217 24.232 1.00 55.38 164 THR A O 1
ATOM 1403 N N . VAL A 1 165 ? -11.524 7.908 22.853 1.00 52.38 165 VAL A N 1
ATOM 1404 C CA . VAL A 1 165 ? -10.115 8.088 22.452 1.00 52.38 165 VAL A CA 1
ATOM 1405 C C . VAL A 1 165 ? -9.574 9.431 22.945 1.00 52.38 165 VAL A C 1
ATOM 1407 O O . VAL A 1 165 ? -9.892 10.460 22.356 1.00 52.38 165 VAL A O 1
ATOM 1410 N N . PRO A 1 166 ? -8.694 9.450 23.965 1.00 49.78 166 PRO A N 1
ATOM 1411 C CA . PRO A 1 166 ? -7.895 10.632 24.310 1.00 49.78 166 PRO A CA 1
ATOM 1412 C C . PRO A 1 166 ? -6.556 10.696 23.544 1.00 49.78 166 PRO A C 1
ATOM 1414 O O . PRO A 1 166 ? -5.893 11.724 23.542 1.00 49.78 166 PRO A O 1
ATOM 1417 N N . PHE A 1 167 ? -6.164 9.612 22.857 1.00 53.56 167 PHE A N 1
ATOM 1418 C CA . PHE A 1 167 ? -4.929 9.475 22.061 1.00 53.56 167 PHE A CA 1
ATOM 1419 C C . PHE A 1 167 ? -5.080 9.426 20.502 1.00 53.56 167 PHE A C 1
ATOM 1421 O O . PHE A 1 167 ? -4.175 8.915 19.839 1.00 53.56 167 PHE A O 1
ATOM 1428 N N . PRO A 1 168 ? -6.179 9.898 19.861 1.00 53.00 168 PRO A N 1
ATOM 1429 C CA . PRO A 1 168 ? -6.498 9.623 18.447 1.00 53.00 168 PRO A CA 1
ATOM 1430 C C . PRO A 1 168 ? -5.669 10.434 17.447 1.00 53.00 168 PRO A C 1
ATOM 1432 O O . PRO A 1 168 ? -5.419 9.969 16.335 1.00 53.00 168 PRO A O 1
ATOM 1435 N N . GLY A 1 169 ? -5.214 11.629 17.837 1.00 58.06 169 GLY A N 1
ATOM 1436 C CA . GLY A 1 169 ? -4.473 12.526 16.950 1.00 58.06 169 GLY A CA 1
ATOM 1437 C C . GLY A 1 169 ? -3.183 11.892 16.439 1.00 58.06 169 GLY A C 1
ATOM 1438 O O . GLY A 1 169 ? -2.937 11.898 15.242 1.00 58.06 169 GLY A O 1
ATOM 1439 N N . VAL A 1 170 ? -2.412 11.246 17.319 1.00 56.31 170 VAL A N 1
ATOM 1440 C CA . VAL A 1 170 ? -1.143 10.592 16.956 1.00 56.31 170 VAL A CA 1
ATOM 1441 C C . VAL A 1 170 ? -1.370 9.343 16.090 1.00 56.31 170 VAL A C 1
ATOM 1443 O O . VAL A 1 170 ? -0.566 9.058 15.207 1.00 56.31 170 VAL A O 1
ATOM 1446 N N . MET A 1 171 ? -2.482 8.619 16.280 1.00 64.12 171 MET A N 1
ATOM 1447 C CA . MET A 1 171 ? -2.797 7.395 15.519 1.00 64.12 171 MET A CA 1
ATOM 1448 C C . MET A 1 171 ? -3.225 7.690 14.082 1.00 64.12 171 MET A C 1
ATOM 1450 O O . MET A 1 171 ? -2.757 7.051 13.135 1.00 64.12 171 MET A O 1
ATOM 1454 N N . LEU A 1 172 ? -4.114 8.671 13.922 1.00 66.00 172 LEU A N 1
ATOM 1455 C CA . LEU A 1 172 ? -4.573 9.136 12.617 1.00 66.00 172 LEU A CA 1
ATOM 1456 C C . LEU A 1 172 ? -3.475 9.921 11.909 1.00 66.00 172 LEU A C 1
ATOM 1458 O O . LEU A 1 172 ? -3.326 9.785 10.699 1.00 66.00 172 LEU A O 1
ATOM 1462 N N . PHE A 1 173 ? -2.649 10.652 12.660 1.00 68.81 173 PHE A N 1
ATOM 1463 C CA . PHE A 1 173 ? -1.446 11.274 12.128 1.00 68.81 173 PHE A CA 1
ATOM 1464 C C . PHE A 1 173 ? -0.453 10.226 11.632 1.00 68.81 173 PHE A C 1
ATOM 1466 O O . PHE A 1 173 ? 0.017 10.353 10.513 1.00 68.81 173 PHE A O 1
ATOM 1473 N N . GLY A 1 174 ? -0.173 9.162 12.391 1.00 75.75 174 GLY A N 1
ATOM 1474 C CA . GLY A 1 174 ? 0.726 8.089 11.959 1.00 75.75 174 GLY A CA 1
ATOM 1475 C C . GLY A 1 174 ? 0.214 7.373 10.710 1.00 75.75 174 GLY A C 1
ATOM 1476 O O . GLY A 1 174 ? 0.904 7.328 9.697 1.00 75.75 174 GLY A O 1
ATOM 1477 N N . THR A 1 175 ? -1.034 6.901 10.729 1.00 78.88 175 THR A N 1
ATOM 1478 C CA . THR A 1 175 ? -1.624 6.208 9.570 1.00 78.88 175 THR A CA 1
ATOM 1479 C C . THR A 1 175 ? -1.735 7.141 8.361 1.00 78.88 175 THR A C 1
ATOM 1481 O O . THR A 1 175 ? -1.329 6.779 7.260 1.00 78.88 175 THR A O 1
ATOM 1484 N N . GLY A 1 176 ? -2.221 8.368 8.566 1.00 81.81 176 GLY A N 1
ATOM 1485 C CA . GLY A 1 176 ? -2.369 9.379 7.520 1.00 81.81 176 GLY A CA 1
ATOM 1486 C C . GLY A 1 176 ? -1.031 9.805 6.926 1.00 81.81 176 GLY A C 1
ATOM 1487 O O . GLY A 1 176 ? -0.895 9.853 5.709 1.00 81.81 176 GLY A O 1
ATOM 1488 N N . THR A 1 177 ? -0.011 10.014 7.759 1.00 82.31 177 THR A N 1
ATOM 1489 C CA . THR A 1 177 ? 1.364 10.305 7.319 1.00 82.31 177 THR A CA 1
ATOM 1490 C C . THR A 1 177 ? 1.938 9.141 6.520 1.00 82.31 177 THR A C 1
ATOM 1492 O O . THR A 1 177 ? 2.548 9.354 5.474 1.00 82.31 177 THR A O 1
ATOM 1495 N N . GLY A 1 178 ? 1.679 7.901 6.945 1.00 83.50 178 GLY A N 1
ATOM 1496 C CA . GLY A 1 178 ? 2.029 6.708 6.181 1.00 83.50 178 GLY A CA 1
ATOM 1497 C C . GLY A 1 178 ? 1.429 6.720 4.772 1.00 83.50 178 GLY A C 1
ATOM 1498 O O . GLY A 1 178 ? 2.150 6.514 3.795 1.00 83.50 178 GLY A O 1
ATOM 1499 N N . VAL A 1 179 ? 0.140 7.043 4.638 1.00 84.31 179 VAL A N 1
ATOM 1500 C CA . VAL A 1 179 ? -0.541 7.148 3.333 1.00 84.31 179 VAL A CA 1
ATOM 1501 C C . VAL A 1 179 ? -0.022 8.327 2.506 1.00 84.31 179 VAL A C 1
ATOM 1503 O O . VAL A 1 179 ? 0.205 8.168 1.308 1.00 84.31 179 VAL A O 1
ATOM 1506 N N . ILE A 1 180 ? 0.235 9.484 3.123 1.00 89.62 180 ILE A N 1
ATOM 1507 C CA . ILE A 1 180 ? 0.845 10.644 2.452 1.00 89.62 180 ILE A CA 1
ATOM 1508 C C . ILE A 1 180 ? 2.206 10.265 1.869 1.00 89.62 180 ILE A C 1
ATOM 1510 O O . ILE A 1 180 ? 2.494 10.618 0.728 1.00 89.62 180 ILE A O 1
ATOM 1514 N N . PHE A 1 181 ? 3.022 9.493 2.590 1.00 87.12 181 PHE A N 1
ATOM 1515 C CA . PHE A 1 181 ? 4.291 9.006 2.052 1.00 87.12 181 PHE A CA 1
ATOM 1516 C C . PHE A 1 181 ? 4.117 7.994 0.911 1.00 87.12 181 PHE A C 1
ATOM 1518 O O . PHE A 1 181 ? 4.951 7.981 0.007 1.00 87.12 181 PHE A O 1
ATOM 1525 N N . LEU A 1 182 ? 3.032 7.207 0.871 1.00 87.44 182 LEU A N 1
ATOM 1526 C CA . LEU A 1 182 ? 2.715 6.390 -0.312 1.00 87.44 182 LEU A CA 1
ATOM 1527 C C . LEU A 1 182 ? 2.355 7.258 -1.517 1.00 87.44 182 LEU A C 1
ATOM 1529 O O . LEU A 1 182 ? 2.879 7.008 -2.605 1.00 87.44 182 LEU A O 1
ATOM 1533 N N . ILE A 1 183 ? 1.537 8.298 -1.325 1.00 87.00 183 ILE A N 1
ATOM 1534 C CA . ILE A 1 183 ? 1.215 9.273 -2.378 1.00 87.00 183 ILE A CA 1
ATOM 1535 C C . ILE A 1 183 ? 2.501 9.948 -2.860 1.00 87.00 183 ILE A C 1
ATOM 1537 O O . ILE A 1 183 ? 2.775 9.960 -4.056 1.00 87.00 183 ILE A O 1
ATOM 1541 N N . ALA A 1 184 ? 3.339 10.432 -1.942 1.00 86.44 184 ALA A N 1
ATOM 1542 C CA . ALA A 1 184 ? 4.614 11.059 -2.268 1.00 86.44 184 ALA A CA 1
ATOM 1543 C C . ALA A 1 184 ? 5.539 10.101 -3.028 1.00 86.44 184 ALA A C 1
ATOM 1545 O O . ALA A 1 184 ? 6.128 10.499 -4.027 1.00 86.44 184 ALA A O 1
ATOM 1546 N N . SER A 1 185 ? 5.625 8.830 -2.620 1.00 85.19 185 SER A N 1
ATOM 1547 C CA . SER A 1 185 ? 6.403 7.820 -3.347 1.00 85.19 185 SER A CA 1
ATOM 1548 C C . SER A 1 185 ? 5.848 7.560 -4.753 1.00 85.19 185 SER A C 1
ATOM 1550 O O . SER A 1 185 ? 6.629 7.425 -5.690 1.00 85.19 185 SER A O 1
ATOM 1552 N N . SER A 1 186 ? 4.519 7.576 -4.918 1.00 84.94 186 SER A N 1
ATOM 1553 C CA . SER A 1 186 ? 3.836 7.396 -6.206 1.00 84.94 186 SER A CA 1
ATOM 1554 C C . SER A 1 186 ? 4.081 8.588 -7.135 1.00 84.94 186 SER A C 1
ATOM 1556 O O . SER A 1 186 ? 4.410 8.407 -8.302 1.00 84.94 186 SER A O 1
ATOM 1558 N N . LEU A 1 187 ? 3.986 9.814 -6.616 1.00 85.56 187 LEU A N 1
ATOM 1559 C CA . LEU A 1 187 ? 4.275 11.040 -7.363 1.00 85.56 187 LEU A CA 1
ATOM 1560 C C . LEU A 1 187 ? 5.762 11.152 -7.707 1.00 85.56 187 LEU A C 1
ATOM 1562 O O . LEU A 1 187 ? 6.100 11.493 -8.836 1.00 85.56 187 LEU A O 1
ATOM 1566 N N . PHE A 1 188 ? 6.655 10.824 -6.770 1.00 82.94 188 PHE A N 1
ATOM 1567 C CA . PHE A 1 188 ? 8.095 10.788 -7.021 1.00 82.94 188 PHE A CA 1
ATOM 1568 C C . PHE A 1 188 ? 8.427 9.769 -8.111 1.00 82.94 188 PHE A C 1
ATOM 1570 O O . PHE A 1 188 ? 9.193 10.059 -9.025 1.00 82.94 188 PHE A O 1
ATOM 1577 N N . TYR A 1 189 ? 7.807 8.592 -8.058 1.00 80.94 189 TYR A N 1
ATOM 1578 C CA . TYR A 1 189 ? 7.931 7.588 -9.101 1.00 80.94 189 TYR A CA 1
ATOM 1579 C C . TYR A 1 189 ? 7.470 8.119 -10.469 1.00 80.94 189 TYR A C 1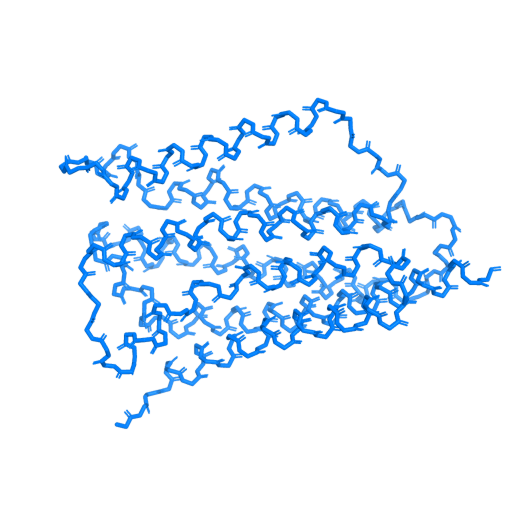
ATOM 1581 O O . TYR A 1 189 ? 8.229 8.036 -11.433 1.00 80.94 189 TYR A O 1
ATOM 1589 N N . ILE A 1 190 ? 6.298 8.759 -10.548 1.00 82.38 190 ILE A N 1
ATOM 1590 C CA . ILE A 1 190 ? 5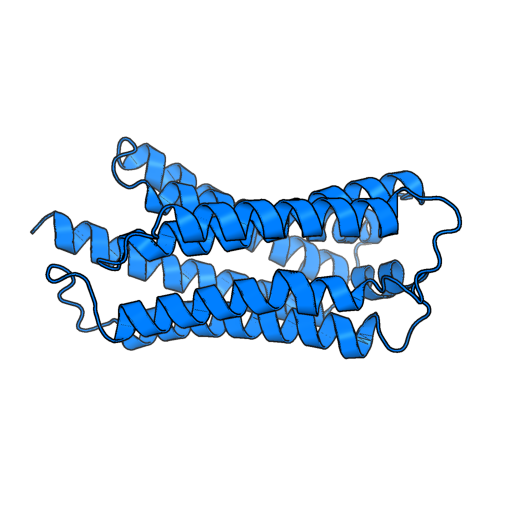.814 9.386 -11.786 1.00 82.38 190 ILE A CA 1
ATOM 1591 C C . ILE A 1 190 ? 6.808 10.436 -12.294 1.00 82.38 190 ILE A C 1
ATOM 1593 O O . ILE A 1 190 ? 7.331 10.287 -13.392 1.00 82.38 190 ILE A O 1
ATOM 1597 N N . PHE A 1 191 ? 7.087 11.483 -11.519 1.00 81.56 191 PHE A N 1
ATOM 1598 C CA . PHE A 1 191 ? 7.780 12.672 -12.025 1.00 81.56 191 PHE A CA 1
ATOM 1599 C C . PHE A 1 191 ? 9.292 12.512 -12.158 1.00 81.56 191 PHE A C 1
ATOM 1601 O O . PHE A 1 191 ? 9.902 13.220 -12.953 1.00 81.56 191 PHE A O 1
ATOM 1608 N N . VAL A 1 192 ? 9.903 11.605 -11.394 1.00 78.62 192 VAL A N 1
ATOM 1609 C CA . VAL A 1 192 ? 11.365 11.453 -11.361 1.00 78.62 192 VAL A CA 1
ATOM 1610 C C . VAL A 1 192 ? 11.825 10.201 -12.099 1.00 78.62 192 VAL A C 1
ATOM 1612 O O . VAL A 1 192 ? 12.938 10.196 -12.611 1.00 78.62 192 VAL A O 1
ATOM 1615 N N . GLN A 1 193 ? 11.004 9.148 -12.169 1.00 75.69 193 GLN A N 1
ATOM 1616 C CA . GLN A 1 193 ? 11.437 7.845 -12.696 1.00 75.69 193 GLN A CA 1
ATOM 1617 C C . GLN A 1 193 ? 10.695 7.401 -13.962 1.00 75.69 193 GLN A C 1
ATOM 1619 O O . GLN A 1 193 ? 11.292 6.707 -14.777 1.00 75.69 193 GLN A O 1
ATOM 1624 N N . ILE A 1 194 ? 9.423 7.769 -14.153 1.00 74.81 194 ILE A N 1
ATOM 1625 C CA . ILE A 1 194 ? 8.671 7.376 -15.360 1.00 74.81 194 ILE A CA 1
ATOM 1626 C C . ILE A 1 194 ? 8.622 8.503 -16.382 1.00 74.81 194 ILE A C 1
ATOM 1628 O O . ILE A 1 194 ? 8.956 8.294 -17.536 1.00 74.81 194 ILE A O 1
ATOM 1632 N N . TRP A 1 195 ? 8.171 9.689 -15.980 1.00 77.88 195 TRP A N 1
ATOM 1633 C CA . TRP A 1 195 ? 7.893 10.801 -16.888 1.00 77.88 195 TRP A CA 1
ATOM 1634 C C . TRP A 1 195 ? 9.122 11.271 -17.684 1.00 77.88 195 TRP A C 1
ATOM 1636 O O . TRP A 1 195 ? 8.971 11.555 -18.870 1.00 77.88 195 TRP A O 1
ATOM 1646 N N . PRO A 1 196 ? 10.334 11.343 -17.094 1.00 74.50 196 PRO A N 1
ATOM 1647 C CA . PRO A 1 196 ? 11.525 11.785 -17.822 1.00 74.50 196 PRO A CA 1
ATOM 1648 C C . PRO A 1 196 ? 12.179 10.697 -18.685 1.00 74.50 196 PRO A C 1
ATOM 1650 O O . PRO A 1 196 ? 13.045 11.017 -19.495 1.00 74.50 196 PRO A O 1
ATOM 1653 N N . TYR A 1 197 ? 11.821 9.424 -18.488 1.00 68.06 197 TYR A N 1
ATOM 1654 C CA . TYR A 1 197 ? 12.464 8.288 -19.146 1.00 68.06 197 TYR A CA 1
ATOM 1655 C C . TYR A 1 197 ? 11.534 7.672 -20.195 1.00 68.06 197 TYR A C 1
ATOM 1657 O O . TYR A 1 197 ? 10.313 7.714 -20.040 1.00 68.06 197 TYR A O 1
ATOM 1665 N N . PRO A 1 198 ? 12.073 7.044 -21.255 1.00 70.62 198 PRO A N 1
ATOM 1666 C CA . PRO A 1 198 ? 11.244 6.248 -22.144 1.00 70.62 198 PRO A CA 1
ATOM 1667 C C . PRO A 1 198 ? 10.498 5.182 -21.338 1.00 70.62 198 PRO A C 1
ATOM 1669 O O . PRO A 1 198 ? 11.075 4.518 -20.471 1.00 70.62 198 PRO A O 1
ATOM 1672 N N . GLN A 1 199 ? 9.217 4.995 -21.646 1.00 66.88 199 GLN A N 1
ATOM 1673 C CA . GLN A 1 199 ? 8.327 4.070 -20.936 1.00 66.88 199 GLN A CA 1
ATOM 1674 C C . GLN A 1 199 ? 8.680 2.591 -21.105 1.00 66.88 199 GLN A C 1
ATOM 1676 O O . GLN A 1 199 ? 7.976 1.719 -20.609 1.00 66.88 199 GLN A O 1
ATOM 1681 N N . GLU A 1 200 ? 9.777 2.298 -21.780 1.00 62.94 200 GLU A N 1
ATOM 1682 C CA . GLU A 1 200 ? 10.343 0.963 -21.882 1.00 62.94 200 GLU A CA 1
ATOM 1683 C C . GLU A 1 200 ? 11.443 0.744 -20.834 1.00 62.94 200 GLU A C 1
ATOM 1685 O O . GLU A 1 200 ? 11.683 -0.388 -20.440 1.00 62.94 200 GLU A O 1
ATOM 1690 N N . PHE A 1 201 ? 12.053 1.813 -20.298 1.00 64.00 201 PHE A N 1
ATOM 1691 C CA . PHE A 1 201 ? 13.173 1.756 -19.343 1.00 64.00 201 PHE A CA 1
ATOM 1692 C C . PHE A 1 201 ? 12.809 2.143 -17.910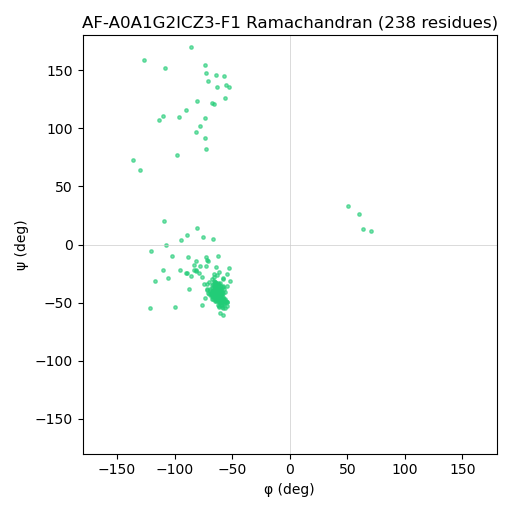 1.00 64.00 201 PHE A C 1
ATOM 1694 O O . PHE A 1 201 ? 13.660 2.093 -17.019 1.00 64.00 201 PHE A O 1
ATOM 1701 N N . TRP A 1 202 ? 11.552 2.500 -17.645 1.00 64.50 202 TRP A N 1
ATOM 1702 C CA . TRP A 1 202 ? 11.092 2.831 -16.291 1.00 64.50 202 TRP A CA 1
ATOM 1703 C C . TRP A 1 202 ? 11.394 1.722 -15.277 1.00 64.50 202 TRP A C 1
ATOM 1705 O O . TRP A 1 202 ? 11.535 2.005 -14.092 1.00 64.50 202 TRP A O 1
ATOM 1715 N N . TYR A 1 203 ? 11.523 0.465 -15.709 1.00 60.62 203 TYR A N 1
ATOM 1716 C CA . TYR A 1 203 ? 11.870 -0.636 -14.821 1.00 60.62 203 TYR A CA 1
ATOM 1717 C C . TYR A 1 203 ? 13.254 -0.482 -14.191 1.00 60.62 203 TYR A C 1
ATOM 1719 O O . TYR A 1 203 ? 13.382 -0.661 -12.982 1.00 60.62 203 TYR A O 1
ATOM 1727 N N . PHE A 1 204 ? 14.260 -0.062 -14.967 1.00 63.25 204 PHE A N 1
ATOM 1728 C CA . PHE A 1 204 ? 15.589 0.262 -14.446 1.00 63.25 204 PHE A CA 1
ATOM 1729 C C . PHE A 1 204 ? 15.519 1.416 -13.444 1.00 63.25 204 PHE A C 1
ATOM 1731 O O . PHE A 1 204 ? 16.215 1.413 -12.427 1.00 63.25 204 PHE A O 1
ATOM 1738 N N . ALA A 1 205 ? 14.639 2.381 -13.706 1.00 62.81 205 ALA A N 1
ATOM 1739 C CA . ALA A 1 205 ? 14.397 3.526 -12.841 1.00 62.81 205 ALA A CA 1
ATOM 1740 C C . ALA A 1 205 ? 13.740 3.101 -11.501 1.00 62.81 205 ALA A C 1
ATOM 1742 O O . ALA A 1 205 ? 14.114 3.582 -10.429 1.00 62.81 205 ALA A O 1
ATOM 1743 N N . VAL A 1 206 ? 12.831 2.113 -11.510 1.00 62.25 206 VAL A N 1
ATOM 1744 C CA . VAL A 1 206 ? 12.246 1.526 -10.282 1.00 62.25 206 VAL A CA 1
ATOM 1745 C C . VAL A 1 206 ? 13.282 0.747 -9.477 1.00 62.25 206 VAL A C 1
ATOM 1747 O O . VAL A 1 206 ? 13.348 0.894 -8.254 1.00 62.25 206 VAL A O 1
ATOM 1750 N N . THR A 1 207 ? 14.073 -0.109 -10.129 1.00 63.53 207 THR A N 1
ATOM 1751 C CA . THR A 1 207 ? 14.994 -1.039 -9.450 1.00 63.53 207 THR A CA 1
ATOM 1752 C C . THR A 1 207 ? 16.212 -0.350 -8.839 1.00 63.53 207 THR A C 1
ATOM 1754 O O . THR A 1 207 ? 16.856 -0.904 -7.952 1.00 63.53 207 THR A O 1
ATOM 1757 N N . THR A 1 208 ? 16.524 0.870 -9.274 1.00 66.62 208 THR A N 1
ATOM 1758 C CA . THR A 1 208 ? 17.687 1.636 -8.796 1.00 66.62 208 THR A CA 1
ATOM 1759 C C . THR A 1 208 ? 17.327 2.735 -7.794 1.00 66.62 208 THR A C 1
ATOM 1761 O O . THR A 1 208 ? 18.211 3.295 -7.144 1.00 66.62 208 THR A O 1
ATOM 1764 N N . SER A 1 209 ? 16.037 3.036 -7.599 1.00 75.62 209 SER A N 1
ATOM 1765 C CA . SER A 1 209 ? 15.629 4.163 -6.758 1.00 75.62 209 SER A CA 1
ATOM 1766 C C . SER A 1 209 ? 15.632 3.835 -5.260 1.00 75.62 209 SER A C 1
ATOM 1768 O O . SER A 1 209 ? 14.662 3.330 -4.679 1.00 75.62 209 SER A O 1
ATOM 1770 N N . THR A 1 210 ? 16.726 4.202 -4.595 1.00 82.69 210 THR A N 1
ATOM 1771 C CA . THR A 1 210 ? 16.863 4.140 -3.131 1.00 82.69 210 THR A CA 1
ATOM 1772 C C . THR A 1 210 ? 15.841 5.033 -2.419 1.00 82.69 210 THR A C 1
ATOM 1774 O O . THR A 1 210 ? 15.276 4.629 -1.404 1.00 82.69 210 THR A O 1
ATOM 1777 N N . ASN A 1 211 ? 15.541 6.213 -2.974 1.00 84.25 211 ASN A N 1
ATOM 1778 C CA . ASN A 1 211 ? 14.635 7.193 -2.363 1.00 84.25 211 ASN A CA 1
ATOM 1779 C C . ASN A 1 211 ? 13.192 6.683 -2.277 1.00 84.25 211 ASN A C 1
ATOM 1781 O O . ASN A 1 211 ? 12.558 6.811 -1.231 1.00 84.25 211 ASN A O 1
ATOM 1785 N N . ILE A 1 212 ? 12.689 6.054 -3.347 1.00 82.56 212 ILE A N 1
ATOM 1786 C CA . ILE A 1 212 ? 11.354 5.434 -3.352 1.00 82.56 212 ILE A CA 1
ATOM 1787 C C . ILE A 1 212 ? 11.277 4.363 -2.265 1.00 82.56 212 ILE A C 1
ATOM 1789 O O . ILE A 1 212 ? 10.350 4.355 -1.457 1.00 82.56 212 ILE A O 1
ATOM 1793 N N . SER A 1 213 ? 12.292 3.499 -2.202 1.00 83.12 213 SER A N 1
ATOM 1794 C CA . SER A 1 213 ? 12.353 2.427 -1.211 1.00 83.12 213 SER A CA 1
ATOM 1795 C C . SER A 1 213 ? 12.404 2.966 0.219 1.00 83.12 213 SER A C 1
ATOM 1797 O O . SER A 1 213 ? 11.701 2.451 1.082 1.00 83.12 213 SER A O 1
ATOM 1799 N N . PHE A 1 214 ? 13.148 4.044 0.463 1.00 86.56 214 PHE A N 1
ATOM 1800 C CA . PHE A 1 214 ? 13.211 4.699 1.767 1.00 86.56 214 PHE A CA 1
ATOM 1801 C C . PHE A 1 214 ? 11.863 5.297 2.198 1.00 86.56 214 PHE A C 1
ATOM 1803 O O . PHE A 1 214 ? 11.398 5.024 3.306 1.00 86.56 214 PHE A O 1
ATOM 1810 N N . LEU A 1 215 ? 11.187 6.040 1.311 1.00 88.31 215 LEU A N 1
ATOM 1811 C CA . LEU A 1 215 ? 9.846 6.582 1.576 1.00 88.31 215 LEU A CA 1
ATOM 1812 C C . LEU A 1 215 ? 8.839 5.476 1.907 1.00 88.31 215 LEU A C 1
ATOM 1814 O O . LEU A 1 215 ? 7.990 5.649 2.778 1.00 88.31 215 LEU A O 1
ATOM 1818 N N . GLN A 1 216 ? 8.958 4.322 1.253 1.00 87.44 216 GLN A N 1
ATOM 1819 C CA . GLN A 1 216 ? 8.081 3.176 1.481 1.00 87.44 216 GLN A CA 1
ATOM 1820 C C . GLN A 1 216 ? 8.374 2.452 2.798 1.00 87.44 216 GLN A C 1
ATOM 1822 O O . GLN A 1 216 ? 7.427 2.012 3.442 1.00 87.44 216 GLN A O 1
ATOM 1827 N N . ILE A 1 217 ? 9.635 2.374 3.248 1.00 89.50 217 ILE A N 1
ATOM 1828 C CA . ILE A 1 217 ? 9.958 1.900 4.609 1.00 89.50 217 ILE A CA 1
ATOM 1829 C C . ILE A 1 217 ? 9.274 2.793 5.635 1.00 89.50 217 ILE A C 1
ATOM 1831 O O . ILE A 1 217 ? 8.546 2.302 6.495 1.00 89.50 217 ILE A O 1
ATOM 1835 N N . ILE A 1 218 ? 9.509 4.104 5.537 1.00 89.94 218 ILE A N 1
ATOM 1836 C CA . ILE A 1 218 ? 8.963 5.085 6.477 1.00 89.94 218 ILE A CA 1
ATOM 1837 C C . ILE A 1 218 ? 7.439 4.992 6.483 1.00 89.94 218 ILE A C 1
ATOM 1839 O O . ILE A 1 218 ? 6.831 4.857 7.543 1.00 89.94 218 ILE A O 1
ATOM 1843 N N . SER A 1 219 ? 6.831 4.981 5.298 1.00 91.31 219 SER A N 1
ATOM 1844 C CA . SER A 1 219 ? 5.397 4.786 5.133 1.00 91.31 219 SER A CA 1
ATOM 1845 C C . SER A 1 219 ? 4.897 3.504 5.804 1.00 91.31 219 SER A C 1
ATOM 1847 O O . SER A 1 219 ? 3.940 3.557 6.575 1.00 91.31 219 SER A O 1
ATOM 1849 N N . GLY A 1 220 ? 5.558 2.369 5.559 1.00 90.06 220 GLY A N 1
ATOM 1850 C CA . GLY A 1 220 ? 5.195 1.073 6.124 1.00 90.06 220 GLY A CA 1
ATOM 1851 C C . GLY A 1 220 ? 5.261 1.055 7.648 1.00 90.06 220 GLY A C 1
ATOM 1852 O O . GLY A 1 220 ? 4.347 0.542 8.288 1.00 90.06 220 GLY A O 1
ATOM 1853 N N . LEU A 1 221 ? 6.285 1.678 8.242 1.00 90.94 221 LEU A N 1
ATOM 1854 C CA . LEU A 1 221 ? 6.397 1.825 9.696 1.00 90.94 221 LEU A CA 1
ATOM 1855 C C . LEU A 1 221 ? 5.256 2.679 10.259 1.00 90.94 221 LEU A C 1
ATOM 1857 O O . LEU A 1 221 ? 4.585 2.267 11.204 1.00 90.94 221 LEU A O 1
ATOM 1861 N N . PHE A 1 222 ? 4.998 3.842 9.661 1.00 91.62 222 PHE A N 1
ATOM 1862 C CA . PHE A 1 222 ? 3.924 4.740 10.089 1.00 91.62 222 PHE A CA 1
ATOM 1863 C C . PHE A 1 222 ? 2.534 4.104 9.953 1.00 91.62 222 PHE A C 1
ATOM 1865 O O . PHE A 1 222 ? 1.720 4.215 10.872 1.00 91.62 222 PHE A O 1
ATOM 1872 N N . LEU A 1 223 ? 2.285 3.376 8.859 1.00 91.25 223 LEU A N 1
ATOM 1873 C CA . LEU A 1 223 ? 1.077 2.571 8.676 1.00 91.25 223 LEU A CA 1
ATOM 1874 C C . LEU A 1 223 ? 0.971 1.479 9.738 1.00 91.25 223 LEU A C 1
ATOM 1876 O O . LEU A 1 223 ? -0.067 1.364 10.380 1.00 91.25 223 LEU A O 1
ATOM 1880 N N . PHE A 1 224 ? 2.029 0.697 9.959 1.00 91.56 224 PHE A N 1
ATOM 1881 C CA . PHE A 1 224 ? 2.024 -0.385 10.941 1.00 91.56 224 PHE A CA 1
ATOM 1882 C C . PHE A 1 224 ? 1.692 0.124 12.343 1.00 91.56 224 PHE A C 1
ATOM 1884 O O . PHE A 1 224 ? 0.744 -0.363 12.964 1.00 91.56 224 PHE A O 1
ATOM 1891 N N . PHE A 1 225 ? 2.436 1.120 12.832 1.00 89.44 225 PHE A N 1
ATOM 1892 C CA . PHE A 1 225 ? 2.207 1.667 14.164 1.00 89.44 225 PHE A CA 1
ATOM 1893 C C . PHE A 1 225 ? 0.828 2.318 14.256 1.00 89.44 225 PHE A C 1
ATOM 1895 O O . PHE A 1 225 ? 0.082 2.000 15.180 1.00 89.44 225 PHE A O 1
ATOM 1902 N N . GLY A 1 226 ? 0.442 3.139 13.275 1.00 88.56 226 GLY A N 1
ATOM 1903 C CA . GLY A 1 226 ? -0.873 3.779 13.234 1.00 88.56 226 GLY A CA 1
ATOM 1904 C C . GLY A 1 226 ? -2.030 2.776 13.309 1.00 88.56 226 GLY A C 1
ATOM 1905 O O . GLY A 1 226 ? -2.908 2.904 14.167 1.00 88.56 226 GLY A O 1
ATOM 1906 N N . LEU A 1 227 ? -1.982 1.715 12.496 1.00 89.69 227 LEU A N 1
ATOM 1907 C CA . LEU A 1 227 ? -2.983 0.646 12.491 1.00 89.69 227 LEU A CA 1
ATOM 1908 C C . LEU A 1 227 ? -2.966 -0.185 13.777 1.00 89.69 227 LEU A C 1
ATOM 1910 O O . LEU A 1 227 ? -4.030 -0.607 14.233 1.00 89.69 227 LEU A O 1
ATOM 1914 N N . CYS A 1 228 ? -1.799 -0.421 14.388 1.00 89.19 228 CYS A N 1
ATOM 1915 C CA . CYS A 1 228 ? -1.705 -1.146 15.658 1.00 89.19 228 CYS A CA 1
ATOM 1916 C C . CYS A 1 228 ? -2.455 -0.400 16.752 1.00 89.19 228 CYS A C 1
ATOM 1918 O O . CYS A 1 228 ? -3.282 -0.991 17.450 1.00 89.19 228 CYS A O 1
ATOM 1920 N N . VAL A 1 229 ? -2.202 0.902 16.887 1.00 85.00 229 VAL A N 1
ATOM 1921 C CA . VAL A 1 229 ? -2.845 1.679 17.944 1.00 85.00 229 VAL A CA 1
ATOM 1922 C C . VAL A 1 229 ? -4.348 1.836 17.676 1.00 85.00 229 VAL A C 1
ATOM 1924 O O . VAL A 1 229 ? -5.148 1.680 18.604 1.00 85.00 229 VAL A O 1
ATOM 1927 N N . LEU A 1 230 ? -4.752 2.033 16.413 1.00 85.19 230 LEU A N 1
ATOM 1928 C CA . LEU A 1 230 ? -6.164 2.063 16.013 1.00 85.19 230 LEU A CA 1
ATOM 1929 C C . LEU A 1 230 ? -6.871 0.753 16.408 1.00 85.19 230 LEU A C 1
ATOM 1931 O O . LEU A 1 230 ? -7.883 0.764 17.111 1.00 85.19 230 LEU A O 1
ATOM 1935 N N . SER A 1 231 ? -6.270 -0.382 16.045 1.00 87.56 231 SER A N 1
ATOM 1936 C CA . SER A 1 231 ? -6.766 -1.729 16.346 1.00 87.56 231 SER A CA 1
ATOM 1937 C C . SER A 1 231 ? -6.917 -1.983 17.847 1.00 87.56 231 SER A C 1
ATOM 1939 O O . SER A 1 231 ? -7.954 -2.473 18.293 1.00 87.56 231 SER A O 1
ATOM 1941 N N . GLN A 1 232 ? -5.906 -1.630 18.649 1.00 86.88 232 GLN A N 1
ATOM 1942 C CA . GLN A 1 232 ? -5.950 -1.812 20.105 1.00 86.88 232 GLN A CA 1
ATOM 1943 C C . GLN A 1 232 ? -7.057 -0.974 20.747 1.00 86.88 232 GLN A C 1
ATOM 1945 O O . GLN A 1 232 ? -7.750 -1.460 21.641 1.00 86.88 232 GLN A O 1
ATOM 1950 N N . SER A 1 233 ? -7.233 0.263 20.283 1.00 81.62 233 SER A N 1
ATOM 1951 C CA . SER A 1 233 ? -8.237 1.189 20.815 1.00 81.62 233 SER A CA 1
ATOM 1952 C C . SER A 1 233 ? -9.650 0.662 20.602 1.00 81.62 233 SER A C 1
ATOM 1954 O O . SER A 1 233 ? -10.444 0.620 21.537 1.00 81.62 233 SER A O 1
ATOM 1956 N N . TYR A 1 234 ? -9.942 0.170 19.401 1.00 82.00 234 TYR A N 1
ATOM 1957 C CA . TYR A 1 234 ? -11.250 -0.397 19.082 1.00 82.00 234 TYR A CA 1
ATOM 1958 C C . TYR A 1 234 ? -11.539 -1.700 19.829 1.00 82.00 234 TYR A C 1
ATOM 1960 O O . TYR A 1 234 ? -12.636 -1.891 20.346 1.00 82.00 234 TYR A O 1
ATOM 1968 N N . ILE A 1 235 ? -10.548 -2.585 19.964 1.00 85.94 235 ILE A N 1
ATOM 1969 C CA . ILE A 1 235 ? -10.725 -3.828 20.730 1.00 85.94 235 ILE A CA 1
ATOM 1970 C C . ILE A 1 235 ? -11.018 -3.528 22.204 1.00 85.94 235 ILE A C 1
ATOM 1972 O O . ILE A 1 235 ? -11.838 -4.214 22.809 1.00 85.94 235 ILE A O 1
ATOM 1976 N N . ARG A 1 236 ? -10.374 -2.510 22.794 1.00 82.12 236 ARG A N 1
ATOM 1977 C CA . ARG A 1 236 ? -10.687 -2.062 24.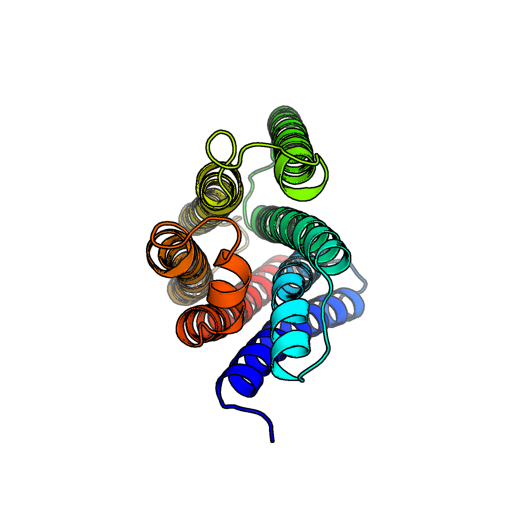163 1.00 82.12 236 ARG A CA 1
ATOM 1978 C C . ARG A 1 236 ? -12.098 -1.484 24.255 1.00 82.12 236 ARG A C 1
ATOM 1980 O O . ARG A 1 236 ? -12.817 -1.830 25.180 1.00 82.12 236 ARG A O 1
ATOM 1987 N N . ALA A 1 237 ? -12.494 -0.674 23.276 1.00 78.00 237 ALA A N 1
ATOM 1988 C CA . ALA A 1 237 ? -13.816 -0.059 23.205 1.00 78.00 237 ALA A CA 1
ATOM 1989 C C . ALA A 1 237 ? -14.976 -1.066 23.126 1.00 78.00 237 ALA A C 1
ATOM 1991 O O . ALA A 1 237 ? -16.045 -0.779 23.637 1.00 78.00 237 ALA A O 1
ATOM 1992 N N . ILE A 1 238 ? -14.790 -2.229 22.489 1.00 78.31 238 ILE A N 1
ATOM 1993 C CA . ILE A 1 238 ? -15.840 -3.267 22.410 1.00 78.31 238 ILE A CA 1
ATOM 1994 C C . ILE A 1 238 ? -15.905 -4.132 23.680 1.00 78.31 238 ILE A C 1
ATOM 1996 O O . ILE A 1 238 ? -16.914 -4.782 23.935 1.00 78.31 238 ILE A O 1
ATOM 2000 N N . LYS A 1 239 ? -14.817 -4.202 24.456 1.00 72.81 239 LYS A N 1
ATOM 2001 C CA . LYS A 1 239 ? -14.761 -5.012 25.683 1.00 72.81 239 LYS A CA 1
ATOM 2002 C C . LYS A 1 239 ? -15.381 -4.326 26.903 1.00 72.81 239 LYS A C 1
ATOM 2004 O O . LYS A 1 239 ? -15.702 -5.035 27.852 1.00 72.81 239 LYS A O 1
ATOM 2009 N N . ASN A 1 240 ? -15.480 -2.998 26.881 1.00 58.25 240 ASN A N 1
ATOM 2010 C CA . ASN A 1 240 ? -16.056 -2.169 27.941 1.00 58.25 240 ASN A CA 1
ATOM 2011 C C . ASN A 1 240 ? -17.509 -1.822 27.618 1.00 58.25 240 ASN A C 1
ATOM 2013 O O . ASN A 1 240 ? -18.297 -1.727 28.580 1.00 58.25 240 ASN A O 1
#

Secondary structure (DSSP, 8-state):
---HHHHHHHHHHHHHHHHHHHHHHHHHHTTT--HHHHHHHHHHHHTTTTHHHHHHHHTT----HHHHHHHHHHHHHHHHHHHHHHHHHHHTTSS----HHHHHHHHHHHHHHHHHHHHHHHSTT--TTTS-HHHHIIIIIHHHHHHHHHHHHHHHHS--TT---SSHHHHHHHHHHHHHHHHHHHHHIIIIIITTS-TTTHHHHHHH-HHHHHHHHHHHHHHHHHHHHHHHHHHHHHH-

Radius of gyration: 18.46 Å; Cα contacts (8 Å, |Δi|>4): 281; chains: 1; bounding box: 52×30×58 Å

Sequence (240 aa):
MFNFTFYISLGSFIVFFGAGIYFFTWWLKSNRHHQFLLYFALGLGGFLWFKIPNILANAHIEIVQQDFYLFFFVTLLAHFLAYFSIIKGLTFFTEFSYKKSVLYYFAIWFGLAIYYFSLTFFVPGFDLTYAPVWASHLLFFIPVQLCILYELWHIAKNPVKSLTVPFPGVMLFGTGTGVIFLIASSLFYIFVQIWPYPQEFWYFAVTTSTNISFLQIISGLFLFFGLCVLSQSYIRAIKN

Nearest PDB structures (foldseek):
  7s8p-assembly1_R  TM=4.711E-01  e=2.052E+00  Escherichia coli
  8yrg-assembly1_R  TM=5.425E-01  e=4.818E+00  Homo sapiens

Foldseek 3Di:
DFDPLLVLLVLLLCLLQVLLVVLVVVCVVVVVPLVLSNLQSLLSVLQNLLSVLLNCVSVVNDDDLLNVLVSVLSSLLSNLSSLVSNLVSLCVFAPDDDDVVVVVVSVVLSVVLNVLSCLVRPPPPRPCVVRPPLVSCVSGVVVSLVSSLVSLVNSVVGTDPLQPDPPSVLLSCLQNLLSVLVNVLSVCLNPPQRVVDPSVCSSVSSSPDSPSSNSSSSSSVSNSVSVVVVSVSVVVSVVD